Protein AF-A0AAD3TNJ2-F1 (afdb_monomer_lite)

Structure (mmCIF, N/CA/C/O backbone):
data_AF-A0AAD3TNJ2-F1
#
_entry.id   AF-A0AAD3TNJ2-F1
#
loop_
_atom_site.group_PDB
_atom_site.id
_atom_site.type_symbol
_atom_site.label_atom_id
_atom_site.label_alt_id
_atom_site.label_comp_id
_atom_site.label_asym_id
_atom_site.label_entity_id
_atom_site.label_seq_id
_atom_site.pdbx_PDB_ins_code
_atom_site.Cartn_x
_atom_site.Cartn_y
_atom_site.Cartn_z
_atom_site.occupancy
_atom_site.B_iso_or_equiv
_atom_site.auth_seq_id
_atom_site.au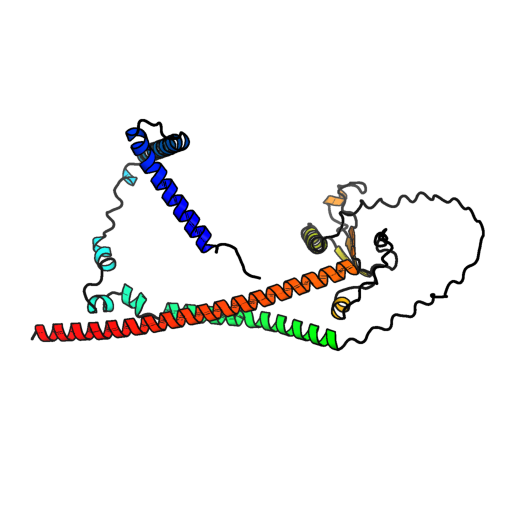th_comp_id
_atom_site.auth_asym_id
_atom_site.auth_atom_id
_atom_site.pdbx_PDB_model_num
ATOM 1 N N . MET A 1 1 ? -18.858 -10.635 -6.087 1.00 38.69 1 MET A N 1
ATOM 2 C CA . MET A 1 1 ? -19.758 -9.604 -6.648 1.00 38.69 1 MET A CA 1
ATOM 3 C C . MET A 1 1 ? -19.003 -8.896 -7.760 1.00 38.69 1 MET A C 1
ATOM 5 O O . MET A 1 1 ? -17.905 -8.424 -7.511 1.00 38.69 1 MET A O 1
ATOM 9 N N . CYS A 1 2 ? -19.508 -8.926 -8.992 1.00 42.12 2 CYS A N 1
ATOM 10 C CA . CYS A 1 2 ? -18.827 -8.347 -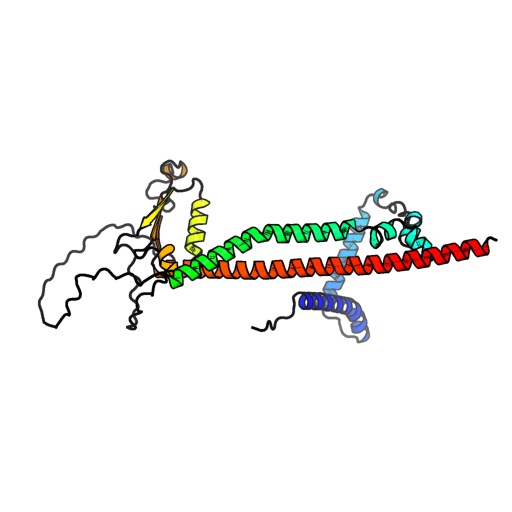10.152 1.00 42.12 2 CYS A CA 1
ATOM 11 C C . CYS A 1 2 ? -18.851 -6.811 -10.077 1.00 42.12 2 CYS A C 1
ATOM 13 O O . CYS A 1 2 ? -19.923 -6.225 -9.942 1.00 42.12 2 CYS A O 1
ATOM 15 N N . ALA A 1 3 ? -17.686 -6.169 -10.173 1.00 45.69 3 ALA A N 1
ATOM 16 C CA . ALA A 1 3 ? -17.557 -4.719 -10.259 1.00 45.69 3 ALA A CA 1
ATOM 17 C C . ALA A 1 3 ? -17.971 -4.243 -11.664 1.00 45.69 3 ALA A C 1
ATOM 19 O O . ALA A 1 3 ? -17.183 -4.281 -12.601 1.00 45.69 3 ALA A O 1
ATOM 20 N N . TRP A 1 4 ? -19.223 -3.810 -11.819 1.00 57.38 4 TRP A N 1
ATOM 21 C CA . TRP A 1 4 ? -19.774 -3.249 -13.065 1.00 57.38 4 TRP A CA 1
ATOM 22 C C . TRP A 1 4 ? -19.456 -1.751 -13.248 1.00 57.38 4 TRP A C 1
ATOM 24 O O . TRP A 1 4 ? -20.233 -1.006 -13.844 1.00 57.38 4 TRP A O 1
ATOM 34 N N . GLY A 1 5 ? -18.331 -1.280 -12.709 1.00 72.38 5 GLY A N 1
ATOM 35 C CA . GLY A 1 5 ? -17.894 0.108 -12.845 1.00 72.38 5 GLY A CA 1
ATOM 36 C C . GLY A 1 5 ? -16.788 0.240 -13.893 1.00 72.38 5 GLY A C 1
ATOM 37 O O . GLY A 1 5 ? -15.895 -0.608 -13.909 1.00 72.38 5 GLY A O 1
ATOM 38 N N . PRO A 1 6 ? -16.798 1.288 -14.741 1.00 71.81 6 PRO A N 1
ATOM 39 C CA . PRO A 1 6 ? -15.641 1.597 -15.570 1.00 71.81 6 PRO A CA 1
ATOM 40 C C . PRO A 1 6 ? -14.424 1.793 -14.668 1.00 71.81 6 PRO A C 1
ATOM 42 O O . PRO A 1 6 ? -14.497 2.458 -13.629 1.00 71.81 6 PRO A O 1
ATOM 45 N N . THR A 1 7 ? -13.306 1.199 -15.064 1.00 84.69 7 THR A N 1
ATOM 46 C CA . THR A 1 7 ? -12.065 1.294 -14.294 1.00 84.69 7 THR A CA 1
ATOM 47 C C . THR A 1 7 ? -11.617 2.753 -14.192 1.00 84.69 7 THR A C 1
ATOM 49 O O . THR A 1 7 ? -11.899 3.576 -15.071 1.00 84.69 7 THR A O 1
ATOM 52 N N . LEU A 1 8 ? -10.889 3.104 -13.125 1.00 77.94 8 LEU A N 1
ATOM 53 C CA . LEU A 1 8 ? -10.355 4.460 -12.951 1.00 77.94 8 LEU A CA 1
ATOM 54 C C . LEU A 1 8 ? -9.598 4.923 -14.210 1.00 77.94 8 LEU A C 1
ATOM 56 O O . LEU A 1 8 ? -9.778 6.055 -14.661 1.00 77.94 8 LEU A O 1
ATOM 60 N N . ASP A 1 9 ? -8.839 4.026 -14.835 1.00 82.94 9 ASP A N 1
ATOM 61 C CA . ASP A 1 9 ? -8.111 4.296 -16.074 1.00 82.94 9 ASP A CA 1
ATOM 62 C C . ASP A 1 9 ? -9.026 4.582 -17.269 1.00 82.94 9 ASP A C 1
ATOM 64 O O . ASP A 1 9 ? -8.751 5.500 -18.047 1.00 82.94 9 ASP A O 1
ATOM 68 N N . GLU A 1 10 ? -10.140 3.863 -17.415 1.00 82.44 10 GLU A N 1
ATOM 69 C CA . GLU A 1 10 ? -11.146 4.147 -18.445 1.00 82.44 10 GLU A CA 1
ATOM 70 C C . GLU A 1 10 ? -11.795 5.514 -18.229 1.00 82.44 10 GLU A C 1
ATOM 72 O O . GLU A 1 10 ? -11.904 6.294 -19.177 1.00 82.44 10 GLU A O 1
ATOM 77 N N . THR A 1 11 ? -12.125 5.873 -16.982 1.00 85.56 11 THR A N 1
ATOM 78 C CA . THR A 1 11 ? -12.676 7.206 -16.683 1.00 85.56 11 THR A CA 1
ATOM 79 C C . THR A 1 11 ? -11.674 8.324 -16.986 1.00 85.56 11 THR A C 1
ATOM 81 O O . THR A 1 11 ? -12.049 9.386 -17.496 1.00 85.56 11 THR A O 1
ATOM 84 N N . GLN A 1 12 ? -10.379 8.097 -16.742 1.00 84.62 12 GLN A N 1
ATOM 85 C CA . GLN A 1 12 ? -9.334 9.058 -17.089 1.00 84.62 12 GLN A CA 1
ATOM 86 C C . GLN A 1 12 ? -9.135 9.176 -18.602 1.00 84.62 12 GLN A C 1
ATOM 88 O O . GLN A 1 12 ? -8.977 10.294 -19.107 1.00 84.62 12 GLN A O 1
ATOM 93 N N . ARG A 1 13 ? -9.149 8.058 -19.337 1.00 85.38 13 ARG A N 1
ATOM 94 C CA . ARG A 1 13 ? -9.064 8.060 -20.805 1.00 85.38 13 ARG A CA 1
ATOM 95 C C . ARG A 1 13 ? -10.247 8.798 -21.420 1.00 85.38 13 ARG A C 1
ATOM 97 O O . ARG A 1 13 ? -10.024 9.666 -22.263 1.00 85.38 13 ARG A O 1
ATOM 104 N N . ASP A 1 14 ? -11.463 8.544 -20.941 1.00 87.69 14 ASP A N 1
ATOM 105 C CA . ASP A 1 14 ? -12.670 9.207 -21.439 1.00 87.69 14 ASP A CA 1
ATOM 106 C C . ASP A 1 14 ? -12.648 10.718 -21.143 1.00 87.69 14 ASP A C 1
ATOM 108 O O . ASP A 1 14 ? -12.898 11.544 -22.024 1.00 87.69 14 ASP A O 1
ATOM 112 N N . ARG A 1 15 ? -12.203 11.125 -19.943 1.00 87.00 15 ARG A N 1
ATOM 113 C CA . ARG A 1 15 ? -11.983 12.549 -19.622 1.00 87.00 15 ARG A CA 1
ATOM 114 C C . ARG A 1 15 ? -10.982 13.217 -20.569 1.00 87.00 15 ARG A C 1
ATOM 116 O O . ARG A 1 15 ? -11.220 14.344 -21.013 1.00 87.00 15 ARG A O 1
ATOM 123 N N . ARG A 1 16 ? -9.869 12.551 -20.904 1.00 86.38 16 ARG A N 1
ATOM 124 C CA . ARG A 1 16 ? -8.871 13.078 -21.856 1.00 86.38 16 ARG A CA 1
ATOM 125 C C . ARG A 1 16 ? -9.439 13.155 -23.276 1.00 86.38 16 ARG A C 1
ATOM 127 O O . ARG A 1 16 ? -9.221 14.163 -23.947 1.00 86.38 16 ARG A O 1
ATOM 134 N N . ALA A 1 17 ? -10.191 12.145 -23.715 1.00 87.19 17 ALA A N 1
ATOM 135 C CA . ALA A 1 17 ? -10.836 12.117 -25.027 1.00 87.19 17 ALA A CA 1
ATOM 136 C C . ALA A 1 17 ? -11.861 13.251 -25.182 1.00 87.19 17 ALA A C 1
ATOM 138 O O . ALA A 1 17 ? -11.754 14.045 -26.118 1.00 87.19 17 ALA A O 1
ATOM 139 N N . ARG A 1 18 ? -12.765 13.424 -24.208 1.00 87.81 18 ARG A N 1
ATOM 140 C CA . ARG A 1 18 ? -13.745 14.525 -24.194 1.00 87.81 18 ARG A CA 1
ATOM 141 C C . ARG A 1 18 ? -13.078 15.894 -24.197 1.00 87.81 18 ARG A C 1
ATOM 143 O O . ARG A 1 18 ? -13.516 16.787 -24.916 1.00 87.81 18 ARG A O 1
ATOM 150 N N . LYS A 1 19 ? -11.985 16.061 -23.443 1.00 87.44 19 LYS A N 1
ATOM 151 C CA . LYS A 1 19 ? -11.213 17.313 -23.435 1.00 87.44 19 LYS A CA 1
ATOM 152 C C . LYS A 1 19 ? -10.603 17.615 -24.808 1.00 87.44 19 LYS A C 1
ATOM 154 O O . LYS A 1 19 ? -10.659 18.759 -25.246 1.00 87.44 19 LYS A O 1
ATOM 159 N N . ARG A 1 20 ? -10.054 16.608 -25.498 1.00 84.50 20 ARG A N 1
ATOM 160 C CA . ARG A 1 20 ? -9.508 16.767 -26.858 1.00 84.50 20 ARG A CA 1
ATOM 161 C C . ARG A 1 20 ? -10.601 17.086 -27.875 1.00 84.50 20 ARG A C 1
ATOM 163 O O . ARG A 1 20 ? -10.442 18.040 -28.624 1.00 84.50 20 ARG A O 1
ATOM 170 N N . MET A 1 21 ? -11.715 16.354 -27.853 1.00 82.69 21 MET A N 1
ATOM 171 C CA . MET A 1 21 ? -12.857 16.622 -28.733 1.00 82.69 21 MET A CA 1
ATOM 172 C C . MET A 1 21 ? -13.404 18.032 -28.533 1.00 82.69 21 MET A C 1
ATOM 174 O O . MET A 1 21 ? -13.607 18.744 -29.508 1.00 82.69 21 MET A O 1
ATOM 178 N N . ARG A 1 22 ? -13.575 18.465 -27.280 1.00 83.25 22 ARG A N 1
ATOM 179 C CA . ARG A 1 22 ? -14.012 19.827 -26.964 1.00 83.25 22 ARG A CA 1
ATOM 180 C C . ARG A 1 22 ? -13.073 20.879 -27.556 1.00 83.25 22 ARG A C 1
ATOM 182 O O . ARG A 1 22 ? -13.552 21.817 -28.174 1.00 83.25 22 ARG A O 1
ATOM 189 N N . LEU A 1 23 ? -11.758 20.699 -27.420 1.00 78.69 23 LEU A N 1
ATOM 190 C CA . LEU A 1 23 ? -10.773 21.624 -27.992 1.00 78.69 23 LEU A CA 1
ATOM 191 C C . LEU A 1 23 ? -10.803 21.651 -29.525 1.00 78.69 23 LEU A C 1
ATOM 193 O O . LEU A 1 23 ? -10.662 22.721 -30.105 1.00 78.69 23 LEU A O 1
ATOM 197 N N . CYS A 1 24 ? -10.987 20.501 -30.179 1.00 79.19 24 CYS A N 1
ATOM 198 C CA . CYS A 1 24 ? -11.132 20.441 -31.634 1.00 79.19 24 CYS A CA 1
ATOM 199 C C . CYS A 1 24 ? -12.418 21.138 -32.097 1.00 79.19 24 CYS A C 1
ATOM 201 O O . CYS A 1 24 ? -12.384 21.911 -33.048 1.00 79.19 24 CYS A O 1
ATOM 203 N N . LEU A 1 25 ? -13.533 20.916 -31.398 1.00 77.25 25 LEU A N 1
ATOM 204 C CA . LEU A 1 25 ? -14.810 21.561 -31.698 1.00 77.25 25 LEU A CA 1
ATOM 205 C C . LEU A 1 25 ? -14.734 23.078 -31.499 1.00 77.25 25 LEU A C 1
ATOM 207 O O . LEU A 1 25 ? -15.150 23.815 -32.380 1.00 77.25 25 LEU A O 1
ATOM 211 N N . GLU A 1 26 ? -14.135 23.554 -30.405 1.00 80.12 26 GLU A N 1
ATOM 212 C CA . GLU A 1 26 ? -13.921 24.989 -30.158 1.00 80.12 26 GLU A CA 1
ATOM 213 C C . GLU A 1 26 ? -13.027 25.658 -31.223 1.00 80.12 26 GLU A C 1
ATOM 215 O O . GLU A 1 26 ? -13.123 26.865 -31.415 1.00 80.12 26 GLU A O 1
ATOM 220 N N . GLN A 1 27 ? -12.166 24.902 -31.918 1.00 79.44 27 GLN A N 1
ATOM 221 C CA . GLN A 1 27 ? -11.298 25.425 -32.983 1.00 79.44 27 GLN A CA 1
ATOM 222 C C . GLN A 1 27 ? -11.954 25.404 -34.365 1.00 79.44 27 GLN A C 1
ATOM 224 O O . GLN A 1 27 ? -11.758 26.340 -35.128 1.00 79.44 27 GLN A O 1
ATOM 229 N N . LEU A 1 28 ? -12.707 24.351 -34.686 1.00 79.88 28 LEU A N 1
ATOM 230 C CA . LEU A 1 28 ? -13.216 24.115 -36.041 1.00 79.88 28 LEU A CA 1
ATOM 231 C C . LEU A 1 28 ? -14.639 24.651 -36.256 1.00 79.88 28 LEU A C 1
ATOM 233 O O . LEU A 1 28 ? -14.995 25.016 -37.376 1.00 79.88 28 LEU A O 1
ATOM 237 N N . LEU A 1 29 ? -15.467 24.707 -35.203 1.00 76.25 29 LEU A N 1
ATOM 238 C CA . LEU A 1 29 ? -16.863 25.149 -35.317 1.00 76.25 29 LEU A CA 1
ATOM 239 C C . LEU A 1 29 ? -17.037 26.604 -35.764 1.00 76.25 29 LEU A C 1
ATOM 241 O O . LEU A 1 29 ? -17.963 26.829 -36.534 1.00 76.25 29 LEU A O 1
ATOM 245 N N . PRO A 1 30 ? -16.231 27.589 -35.323 1.00 77.31 30 PRO A N 1
ATOM 246 C CA . PRO A 1 30 ? -16.432 28.976 -35.743 1.00 77.31 30 PRO A CA 1
ATOM 247 C C . PRO A 1 30 ? -16.270 29.168 -37.256 1.00 77.31 30 PRO A C 1
ATOM 249 O O . PRO A 1 30 ? -17.105 29.819 -37.878 1.00 77.31 30 PRO A O 1
ATOM 252 N N . GLU A 1 31 ? -15.246 28.549 -37.851 1.00 79.81 31 GLU A N 1
ATOM 253 C CA . GLU A 1 31 ? -15.000 28.590 -39.300 1.00 79.81 31 GLU A CA 1
ATOM 254 C C . GLU A 1 31 ? -16.086 27.820 -40.061 1.00 79.81 31 GLU A C 1
ATOM 256 O O . GLU A 1 31 ? -16.700 28.356 -40.980 1.00 79.81 31 GLU A O 1
ATOM 261 N N . SER A 1 32 ? -16.424 26.613 -39.596 1.00 79.44 32 SER A N 1
ATOM 262 C CA . SER A 1 32 ? -17.453 25.778 -40.234 1.00 79.44 32 SER A CA 1
ATOM 263 C C . SER A 1 32 ? -18.857 26.402 -40.160 1.00 79.44 32 SER A C 1
ATOM 265 O O . SER A 1 32 ? -19.655 26.275 -41.083 1.00 79.44 32 SER A O 1
ATOM 267 N N . ALA A 1 33 ? -19.192 27.079 -39.057 1.00 75.56 33 ALA A N 1
ATOM 268 C CA . ALA A 1 33 ? -20.478 27.755 -38.890 1.00 75.56 33 ALA A CA 1
ATOM 269 C C . ALA A 1 33 ? -20.574 29.008 -39.779 1.00 75.56 33 ALA A C 1
ATOM 271 O O . ALA A 1 33 ? -21.620 29.253 -40.383 1.00 75.56 33 ALA A O 1
ATOM 272 N N . ALA A 1 34 ? -19.465 29.745 -39.930 1.00 82.00 34 ALA A N 1
ATOM 273 C CA . ALA A 1 34 ? -19.372 30.883 -40.840 1.00 82.00 34 ALA A CA 1
ATOM 274 C C . ALA A 1 34 ? -19.560 30.472 -42.311 1.00 82.00 34 ALA A C 1
ATOM 276 O O . ALA A 1 34 ? -20.266 31.164 -43.043 1.00 82.00 34 ALA A O 1
ATOM 277 N N . GLU A 1 35 ? -19.009 29.328 -42.730 1.00 83.81 35 GLU A N 1
ATOM 278 C CA . GLU A 1 35 ? -19.198 28.781 -44.085 1.00 83.81 35 GLU A CA 1
ATOM 279 C C . GLU A 1 35 ? -20.659 28.419 -44.390 1.00 83.81 35 GLU A C 1
ATOM 281 O O . GLU A 1 35 ? -21.120 28.576 -45.519 1.00 83.81 35 GLU A O 1
ATOM 286 N N . LEU A 1 36 ? -21.409 27.973 -43.379 1.00 82.12 36 LEU A N 1
ATOM 287 C CA . LEU A 1 36 ? -22.821 27.605 -43.512 1.00 82.12 36 LEU A CA 1
ATOM 288 C C . LEU A 1 36 ? -23.781 28.784 -43.281 1.00 82.12 36 LEU A C 1
ATOM 290 O O . LEU A 1 36 ? -24.996 28.600 -43.340 1.00 82.12 36 LEU A O 1
ATOM 294 N N . GLY A 1 37 ? -23.263 29.986 -43.001 1.00 83.12 37 GLY A N 1
ATOM 295 C CA . GLY A 1 37 ? -24.072 31.174 -42.709 1.00 83.12 37 GLY A CA 1
ATOM 296 C C . GLY A 1 37 ? -24.873 31.082 -41.404 1.00 83.12 37 GLY A C 1
ATOM 297 O O . GLY A 1 37 ? -25.831 31.833 -41.219 1.00 83.12 37 GLY A O 1
ATOM 298 N N . VAL A 1 38 ? -24.505 30.170 -40.499 1.00 83.31 38 VAL A N 1
ATOM 299 C CA . VAL A 1 38 ? -25.162 29.977 -39.199 1.00 83.31 38 VAL A CA 1
ATOM 300 C C . VAL A 1 38 ? -24.273 30.565 -38.108 1.00 83.31 38 VAL A C 1
ATOM 302 O O . VAL A 1 38 ? -23.073 30.315 -38.060 1.00 83.31 38 VAL A O 1
ATOM 305 N N . SER A 1 39 ? -24.844 31.348 -37.192 1.00 80.06 39 SER A N 1
ATOM 306 C CA . SER A 1 39 ? -24.079 31.905 -36.074 1.00 80.06 39 SER A CA 1
ATOM 307 C C . SER A 1 39 ? -23.608 30.796 -35.129 1.00 80.06 39 SER A C 1
ATOM 309 O O . SER A 1 39 ? -24.421 29.994 -34.658 1.00 80.06 39 SER A O 1
ATOM 311 N N . ALA A 1 40 ? -22.311 30.772 -34.816 1.00 79.19 40 ALA A N 1
ATOM 312 C CA . ALA A 1 40 ? -21.751 29.841 -33.843 1.00 79.19 40 ALA A CA 1
ATOM 313 C C . ALA A 1 40 ? -22.426 30.003 -32.462 1.00 79.19 40 ALA A C 1
ATOM 315 O O . ALA A 1 40 ? -22.798 31.113 -32.076 1.00 79.19 40 ALA A O 1
ATOM 316 N N . PRO A 1 41 ? -22.584 28.915 -31.689 1.00 80.94 41 PRO A N 1
ATOM 317 C CA . PRO A 1 41 ? -23.214 28.981 -30.376 1.00 80.94 41 PRO A CA 1
ATOM 318 C C . PRO A 1 41 ? -22.408 29.866 -29.410 1.00 80.94 41 PRO A C 1
ATOM 320 O O . PRO A 1 41 ? -21.185 29.738 -29.310 1.00 80.94 41 PRO A O 1
ATOM 323 N N . GLN A 1 42 ? -23.111 30.714 -28.650 1.00 81.31 42 GLN A N 1
ATOM 324 C CA . GLN A 1 42 ? -22.536 31.783 -27.816 1.00 81.31 42 GLN A CA 1
ATOM 325 C C . GLN A 1 42 ? -21.413 31.311 -26.877 1.00 81.31 42 GLN A C 1
ATOM 327 O O . GLN A 1 42 ? -20.383 31.964 -26.758 1.00 81.31 42 GLN A O 1
ATOM 332 N N . ASN A 1 43 ? -21.554 30.123 -26.279 1.00 78.19 43 ASN A N 1
ATOM 333 C CA . ASN A 1 43 ? -20.549 29.555 -25.374 1.00 78.19 43 ASN A CA 1
ATOM 334 C C . ASN A 1 43 ? -19.161 29.378 -26.024 1.00 78.19 43 ASN A C 1
ATOM 336 O O . ASN A 1 43 ? -18.151 29.401 -25.320 1.00 78.19 43 ASN A O 1
ATOM 340 N N . ILE A 1 44 ? -19.104 29.159 -27.343 1.00 76.81 44 ILE A N 1
ATOM 341 C CA . ILE A 1 44 ? -17.850 28.997 -28.095 1.00 76.81 44 ILE A CA 1
ATOM 342 C C . ILE A 1 44 ? -17.247 30.366 -28.421 1.00 76.81 44 ILE A C 1
ATOM 344 O O . ILE A 1 44 ? -16.039 30.544 -28.271 1.00 76.81 44 ILE A O 1
ATOM 348 N N . VAL A 1 45 ? -18.085 31.341 -28.780 1.00 79.19 45 VAL A N 1
ATOM 349 C CA . VAL A 1 45 ? -17.671 32.734 -29.020 1.00 79.19 45 VAL A CA 1
ATOM 350 C C . VAL A 1 45 ? -17.058 33.329 -27.749 1.00 79.19 45 VAL A C 1
ATOM 352 O O . VAL A 1 45 ? -15.922 33.802 -27.769 1.00 79.19 45 VAL A O 1
ATOM 355 N N . ASP A 1 46 ? -17.733 33.172 -26.607 1.00 84.19 46 ASP A N 1
ATOM 356 C CA . ASP A 1 46 ? -17.241 33.626 -25.302 1.00 84.19 46 ASP A CA 1
ATOM 357 C C . ASP A 1 46 ? -15.915 32.940 -24.913 1.00 84.19 46 ASP A C 1
ATOM 359 O O . ASP A 1 46 ? -15.035 33.538 -24.283 1.00 84.19 46 ASP A O 1
ATOM 363 N N . ALA A 1 47 ? -15.747 31.659 -25.267 1.00 79.19 47 ALA A N 1
ATOM 364 C CA . ALA A 1 47 ? -14.516 30.917 -25.007 1.00 79.19 47 ALA A CA 1
ATOM 365 C C . ALA A 1 47 ? -13.346 31.429 -25.862 1.00 79.19 47 ALA A C 1
ATOM 367 O O . ALA A 1 47 ? -12.215 31.531 -25.369 1.00 79.19 47 ALA A O 1
ATOM 368 N N . GLU A 1 48 ? -13.606 31.788 -27.119 1.00 80.56 48 GLU A N 1
ATOM 369 C CA . GLU A 1 48 ? -12.608 32.375 -28.005 1.00 80.56 48 GLU A CA 1
ATOM 370 C C . GLU A 1 48 ? -12.203 33.779 -27.543 1.00 80.56 48 GLU A C 1
ATOM 372 O O . GLU A 1 48 ? -11.008 34.081 -27.462 1.00 80.56 48 GLU A O 1
ATOM 377 N N . GLU A 1 49 ? -13.164 34.610 -27.141 1.00 83.62 49 GLU A N 1
ATOM 378 C CA . GLU A 1 49 ? -12.897 35.933 -26.576 1.00 83.62 49 GLU A CA 1
ATOM 379 C C . GLU A 1 49 ? -12.046 35.844 -25.309 1.00 83.62 49 GLU A C 1
ATOM 381 O O . GLU A 1 49 ? -11.018 36.516 -25.213 1.00 83.62 49 GLU A O 1
ATOM 386 N N . ARG A 1 50 ? -12.370 34.930 -24.382 1.00 84.62 50 ARG A N 1
ATOM 387 C CA . ARG A 1 50 ? -11.537 34.653 -23.194 1.00 84.62 50 ARG A CA 1
ATOM 388 C C . ARG A 1 50 ? -10.123 34.201 -23.554 1.00 84.62 50 ARG A C 1
ATOM 390 O O . ARG A 1 50 ? -9.167 34.484 -22.831 1.00 84.62 50 ARG A O 1
ATOM 397 N N . ARG A 1 51 ? -9.953 33.471 -24.658 1.00 80.88 51 ARG A N 1
ATOM 398 C CA . ARG A 1 51 ? -8.627 33.069 -25.145 1.00 80.88 51 ARG A CA 1
ATOM 399 C C . ARG A 1 51 ? -7.875 34.259 -25.740 1.00 80.88 51 ARG A C 1
ATOM 401 O O . ARG A 1 51 ? -6.673 34.377 -25.510 1.00 80.88 51 ARG A O 1
ATOM 408 N N . ARG A 1 52 ? -8.559 35.139 -26.475 1.00 82.75 52 ARG A N 1
ATOM 409 C CA . ARG A 1 52 ? -7.989 36.374 -27.034 1.00 82.75 52 ARG A CA 1
ATOM 410 C C . ARG A 1 52 ? -7.583 37.349 -25.928 1.00 82.75 52 ARG A C 1
ATOM 412 O O . ARG A 1 52 ? -6.475 37.870 -25.991 1.00 82.75 52 ARG A O 1
ATOM 419 N N . THR A 1 53 ? -8.395 37.530 -24.887 1.00 85.38 53 THR A N 1
ATOM 420 C CA . THR A 1 53 ? -8.044 38.386 -23.739 1.00 85.38 53 THR A CA 1
ATOM 421 C C . THR A 1 53 ? -6.848 37.840 -22.969 1.00 85.38 53 THR A C 1
ATOM 423 O O . THR A 1 53 ? -5.928 38.595 -22.689 1.00 85.38 53 THR A O 1
ATOM 426 N N . ARG A 1 54 ? -6.772 36.523 -22.726 1.00 82.94 54 ARG A N 1
ATOM 427 C CA . ARG A 1 54 ? -5.580 35.893 -22.123 1.00 82.94 54 ARG A CA 1
ATOM 428 C C . ARG A 1 54 ? -4.318 36.063 -22.970 1.00 82.94 54 ARG A C 1
ATOM 430 O O . ARG A 1 54 ? -3.241 36.237 -22.414 1.00 82.94 54 ARG A O 1
ATOM 437 N N . LYS A 1 55 ? -4.432 36.000 -24.302 1.00 83.38 55 LYS A N 1
ATOM 438 C CA . LYS A 1 55 ? -3.300 36.265 -25.206 1.00 83.38 55 LYS A CA 1
ATOM 439 C C . LYS A 1 55 ? -2.859 37.728 -25.144 1.00 83.38 55 LYS A C 1
ATOM 441 O O . LYS A 1 55 ? -1.660 37.963 -25.103 1.00 83.38 55 LYS A O 1
ATOM 446 N N . LYS A 1 56 ? -3.805 38.673 -25.107 1.00 82.56 56 LYS A N 1
ATOM 447 C CA . LYS A 1 56 ? -3.513 40.106 -24.947 1.00 82.56 56 LYS A CA 1
ATOM 448 C C . LYS A 1 56 ? -2.832 40.392 -23.610 1.00 82.56 56 LYS A C 1
ATOM 450 O O . LYS A 1 56 ? -1.746 40.942 -23.624 1.00 82.56 56 LYS A O 1
ATOM 455 N N . LEU A 1 57 ? -3.383 39.891 -22.502 1.00 83.19 57 LEU A N 1
ATOM 456 C CA . LEU A 1 57 ? -2.769 39.982 -21.170 1.00 83.19 57 LEU A CA 1
ATOM 457 C C . LEU A 1 57 ? -1.350 39.409 -21.151 1.00 83.19 57 LEU A C 1
ATOM 459 O O . LEU A 1 57 ? -0.443 40.037 -20.631 1.00 83.19 57 LEU A O 1
ATOM 463 N N . LYS A 1 58 ? -1.123 38.251 -21.782 1.00 78.75 58 LYS A N 1
ATOM 464 C CA . LYS A 1 58 ? 0.220 37.668 -21.866 1.00 78.75 58 LYS A CA 1
ATOM 465 C C . LYS A 1 58 ? 1.187 38.524 -22.699 1.00 78.75 58 LYS A C 1
ATOM 467 O O . LYS A 1 58 ? 2.355 38.617 -22.349 1.00 78.75 58 LYS A O 1
ATOM 472 N N . GLN A 1 59 ? 0.716 39.140 -23.784 1.00 77.38 59 GLN A N 1
ATOM 473 C CA . GLN A 1 59 ? 1.519 40.066 -24.592 1.00 77.38 59 GLN A CA 1
ATOM 474 C C . GLN A 1 59 ? 1.814 41.374 -23.852 1.00 77.38 59 GLN A C 1
ATOM 476 O O . GLN A 1 59 ? 2.911 41.907 -23.984 1.00 77.38 59 GLN A O 1
ATOM 481 N N . GLU A 1 60 ? 0.860 41.872 -23.067 1.00 79.69 60 GLU A N 1
ATOM 482 C CA . GLU A 1 60 ? 1.022 43.039 -22.198 1.00 79.69 60 GLU A CA 1
ATOM 483 C C . GLU A 1 60 ? 2.018 42.735 -21.069 1.00 79.69 60 GLU A C 1
ATOM 485 O O . GLU A 1 60 ? 2.964 43.493 -20.875 1.00 79.69 60 GLU A O 1
ATOM 490 N N . ASP A 1 61 ? 1.908 41.578 -20.409 1.00 74.06 61 ASP A N 1
ATOM 491 C CA . ASP A 1 61 ? 2.885 41.100 -19.420 1.00 74.06 61 ASP A CA 1
ATOM 492 C C . ASP A 1 61 ? 4.285 40.958 -20.038 1.00 74.06 61 ASP A C 1
ATOM 494 O O . ASP A 1 61 ? 5.279 41.392 -19.454 1.00 74.06 61 ASP A O 1
ATOM 498 N N . GLU A 1 62 ? 4.382 40.421 -21.261 1.00 68.06 62 GLU A N 1
ATOM 499 C CA . GLU A 1 62 ? 5.633 40.383 -22.028 1.00 68.06 62 GLU A CA 1
ATOM 500 C C . GLU A 1 62 ? 6.167 41.794 -22.323 1.00 68.06 62 GLU A C 1
ATOM 502 O O . GLU A 1 62 ? 7.386 41.990 -22.379 1.00 68.06 62 GLU A O 1
ATOM 507 N N . GLN A 1 63 ? 5.284 42.790 -22.452 1.00 70.56 63 GLN A N 1
ATOM 508 C CA . GLN A 1 63 ? 5.607 44.200 -22.667 1.00 70.56 63 GLN A CA 1
ATOM 509 C C . GLN A 1 63 ? 6.230 44.864 -21.428 1.00 70.56 63 GLN A C 1
ATOM 511 O O . GLN A 1 63 ? 7.130 45.691 -21.594 1.00 70.56 63 GLN A O 1
ATOM 516 N N . TYR A 1 64 ? 5.828 44.446 -20.222 1.00 67.50 64 TYR A N 1
ATOM 517 C CA . TYR A 1 64 ? 6.355 44.930 -18.936 1.00 67.50 64 TYR A CA 1
ATOM 518 C C . TYR A 1 64 ? 7.561 44.136 -18.401 1.00 67.50 64 TYR A C 1
ATOM 520 O O . TYR A 1 64 ? 8.143 44.511 -17.381 1.00 67.50 64 TYR A O 1
ATOM 528 N N . LEU A 1 65 ? 7.995 43.075 -19.091 1.00 58.06 65 LEU A N 1
ATOM 529 C CA . LEU A 1 65 ? 9.257 42.398 -18.788 1.00 58.06 65 LEU A CA 1
ATOM 530 C C . LEU A 1 65 ? 10.458 43.255 -19.209 1.00 58.06 65 LEU A C 1
ATOM 532 O O . LEU A 1 65 ? 10.556 43.725 -20.346 1.00 58.06 65 LEU A O 1
ATOM 536 N N . LEU A 1 66 ? 11.404 43.419 -18.284 1.00 67.06 66 LEU A N 1
ATOM 537 C CA . LEU A 1 66 ? 12.631 44.176 -18.499 1.00 67.06 66 LEU A CA 1
ATOM 538 C C . LEU A 1 66 ? 13.431 43.621 -19.708 1.00 67.06 66 LEU A C 1
ATOM 540 O O . LEU A 1 66 ? 13.557 42.402 -19.844 1.00 67.06 66 LEU A O 1
ATOM 544 N N . PRO A 1 67 ? 14.037 44.471 -20.564 1.00 62.09 67 PRO A N 1
ATOM 545 C CA . PRO A 1 67 ? 14.674 44.055 -21.826 1.00 62.09 67 PRO A CA 1
ATOM 546 C C . PRO A 1 67 ? 15.770 42.984 -21.695 1.00 62.09 67 PRO A C 1
ATOM 548 O O . PRO A 1 67 ? 16.028 42.244 -22.638 1.00 62.09 67 PRO A O 1
ATOM 551 N N . HIS A 1 68 ? 16.406 42.874 -20.528 1.00 56.53 68 HIS A N 1
ATOM 552 C CA . HIS A 1 68 ? 17.473 41.909 -20.238 1.00 56.53 68 HIS A CA 1
ATOM 553 C C . HIS A 1 68 ? 16.967 40.509 -19.843 1.00 56.53 68 HIS A C 1
ATOM 555 O O . HIS A 1 68 ? 17.761 39.578 -19.792 1.00 56.53 68 HIS A O 1
ATOM 561 N N . LEU A 1 69 ? 15.661 40.344 -19.611 1.00 55.31 69 LEU A N 1
ATOM 562 C CA . LEU A 1 69 ? 14.987 39.040 -19.521 1.00 55.31 69 LEU A CA 1
ATOM 563 C C . LEU A 1 69 ? 14.388 38.603 -20.873 1.00 55.31 69 LEU A C 1
ATOM 565 O O . LEU A 1 69 ? 13.832 37.513 -20.972 1.00 55.31 69 LEU A O 1
ATOM 569 N N . ARG A 1 70 ? 14.497 39.448 -21.914 1.00 56.22 70 ARG A N 1
ATOM 570 C CA . ARG A 1 70 ? 14.109 39.146 -23.303 1.00 56.22 70 ARG A CA 1
ATOM 571 C C . ARG A 1 70 ? 15.272 38.708 -24.187 1.00 56.22 70 ARG A C 1
ATOM 573 O O . ARG A 1 70 ? 15.039 38.406 -25.358 1.00 56.22 70 ARG A O 1
ATOM 580 N N . SER A 1 71 ? 16.512 38.693 -23.691 1.00 54.59 71 SER A N 1
ATOM 581 C CA . SER A 1 71 ? 17.554 38.006 -24.448 1.00 54.59 71 SER A CA 1
ATOM 582 C C . SER A 1 71 ? 17.110 36.547 -24.563 1.00 54.59 71 SER A C 1
ATOM 584 O O . SER A 1 71 ? 16.647 35.986 -23.563 1.00 54.59 71 SER A O 1
ATOM 586 N N . PRO A 1 72 ? 17.162 35.932 -25.760 1.00 57.88 72 PRO A N 1
ATOM 587 C CA . PRO A 1 72 ? 16.993 34.493 -25.833 1.00 57.88 72 PRO A CA 1
ATOM 588 C C . PRO A 1 72 ? 17.963 33.940 -24.798 1.00 57.88 72 PRO A C 1
ATOM 590 O O . PRO A 1 72 ? 19.146 34.293 -24.828 1.00 57.88 72 PRO A O 1
ATOM 593 N N . SER A 1 73 ? 17.452 33.163 -23.836 1.00 55.69 73 SER A N 1
ATOM 594 C CA . SER A 1 73 ? 18.304 32.325 -22.996 1.00 55.69 73 SER A CA 1
ATOM 595 C C . SER A 1 73 ? 19.402 31.798 -23.915 1.00 55.69 73 SER A C 1
ATOM 597 O O . SER A 1 73 ? 19.019 31.334 -25.002 1.00 55.69 73 SER A O 1
ATOM 599 N N . PRO A 1 74 ? 20.697 31.974 -23.562 1.00 57.62 74 PRO A N 1
ATOM 600 C CA . PRO A 1 74 ? 21.816 31.646 -24.450 1.00 57.62 74 PRO A CA 1
ATOM 601 C C . PRO A 1 74 ? 21.449 30.340 -25.125 1.00 57.62 74 PRO A C 1
ATOM 603 O O . PRO A 1 74 ? 21.003 29.460 -24.375 1.00 57.62 74 PRO A O 1
ATOM 606 N N . PRO A 1 75 ? 21.446 30.276 -26.479 1.00 55.91 75 PRO A N 1
ATOM 607 C CA . PRO A 1 75 ? 20.840 29.162 -27.193 1.00 55.91 75 PRO A CA 1
ATOM 608 C C . PRO A 1 75 ? 21.316 27.930 -26.465 1.00 55.91 75 PRO A C 1
ATOM 610 O O . PRO A 1 75 ? 22.529 27.768 -26.320 1.00 55.91 75 PRO A O 1
ATOM 613 N N . LEU A 1 76 ? 20.382 27.178 -25.863 1.00 52.38 76 LEU A N 1
ATOM 614 C CA . LEU A 1 76 ? 20.713 25.889 -25.276 1.00 52.38 76 LEU A CA 1
ATOM 615 C C . LEU A 1 76 ? 21.568 25.253 -26.355 1.00 52.38 76 LEU A C 1
ATOM 617 O O . LEU A 1 76 ? 21.069 25.099 -27.474 1.00 52.38 76 LEU A O 1
ATOM 621 N N . SER A 1 77 ? 22.862 25.078 -26.071 1.00 53.44 77 SER A N 1
ATOM 622 C CA . SER A 1 77 ? 23.816 24.454 -26.972 1.00 53.44 77 SER A CA 1
ATOM 623 C C . SER A 1 77 ? 23.275 23.047 -27.154 1.00 53.44 77 SER A C 1
ATOM 625 O O . SER A 1 77 ? 23.555 22.114 -26.408 1.00 53.44 77 SER A O 1
ATOM 627 N N . THR A 1 78 ? 22.336 22.932 -28.082 1.00 53.22 78 THR A N 1
ATOM 628 C CA . THR A 1 78 ? 21.777 21.673 -28.515 1.00 53.22 78 THR A CA 1
ATOM 629 C C . THR A 1 78 ? 22.810 20.981 -29.372 1.00 53.22 78 THR A C 1
ATOM 631 O O . THR A 1 78 ? 22.599 19.827 -29.667 1.00 53.22 78 THR A O 1
ATOM 634 N N . GLU A 1 79 ? 23.936 21.615 -29.716 1.00 59.03 79 GLU A N 1
ATOM 635 C CA . GLU A 1 79 ? 25.089 20.953 -30.316 1.00 59.03 79 GLU A CA 1
ATOM 636 C C . GLU A 1 79 ? 25.745 19.976 -29.332 1.00 59.03 79 GLU A C 1
ATOM 638 O O . GLU A 1 79 ? 26.012 18.841 -29.716 1.00 59.03 79 GLU A O 1
ATOM 643 N N . ASP A 1 80 ? 25.889 20.339 -28.050 1.00 58.00 80 ASP A N 1
ATOM 644 C CA . ASP A 1 80 ? 26.444 19.423 -27.036 1.00 58.00 80 ASP A CA 1
ATOM 645 C C . ASP A 1 80 ? 25.445 18.329 -26.620 1.00 58.00 80 ASP A C 1
ATOM 647 O O . ASP A 1 80 ? 25.828 17.203 -26.299 1.00 58.00 80 ASP A O 1
ATOM 651 N N . LEU A 1 81 ? 24.142 18.634 -26.658 1.00 60.81 81 LEU A N 1
ATOM 652 C CA . LEU A 1 81 ? 23.071 17.673 -26.357 1.00 60.81 81 LEU A CA 1
ATOM 653 C C . LEU A 1 81 ? 22.611 16.871 -27.588 1.00 60.81 81 LEU A C 1
ATOM 655 O O . LEU A 1 81 ? 21.998 15.817 -27.432 1.00 60.81 81 LEU A O 1
ATOM 659 N N . ALA A 1 82 ? 22.913 17.321 -28.807 1.00 66.69 82 ALA A N 1
ATOM 660 C CA . ALA A 1 82 ? 22.560 16.654 -30.059 1.00 66.69 82 ALA A CA 1
ATOM 661 C C . ALA A 1 82 ? 23.088 15.222 -30.127 1.00 66.69 82 ALA A C 1
ATOM 663 O O . ALA A 1 82 ? 22.294 14.353 -30.471 1.00 66.69 82 ALA A O 1
ATOM 664 N N . PRO A 1 83 ? 24.353 14.913 -29.777 1.00 63.34 83 PRO A N 1
ATOM 665 C CA . PRO A 1 83 ? 24.818 13.529 -29.776 1.00 63.34 83 PRO A CA 1
ATOM 666 C C . PRO A 1 83 ? 24.148 12.674 -28.690 1.00 63.34 83 PRO A C 1
ATOM 668 O O . PRO A 1 83 ? 24.011 11.471 -28.878 1.00 63.34 83 PRO A O 1
ATOM 671 N N . MET A 1 84 ? 23.672 13.266 -27.586 1.00 63.09 84 MET A N 1
ATOM 672 C CA . MET A 1 84 ? 22.903 12.540 -26.562 1.00 63.09 84 MET A CA 1
ATOM 673 C C . MET A 1 84 ? 21.449 12.270 -26.973 1.00 63.09 84 MET A C 1
ATOM 675 O O . MET A 1 84 ? 20.860 11.286 -26.530 1.00 63.09 84 MET A O 1
ATOM 679 N N . LEU A 1 85 ? 20.865 13.144 -27.795 1.00 69.69 85 LEU A N 1
ATOM 680 C CA . LEU A 1 85 ? 19.486 13.037 -28.284 1.00 69.69 85 LEU A CA 1
ATOM 681 C C . LEU A 1 85 ? 19.387 12.354 -29.655 1.00 69.69 85 LEU A C 1
ATOM 683 O O . LEU A 1 85 ? 18.298 11.944 -30.065 1.00 69.69 85 LEU A O 1
ATOM 687 N N . ALA A 1 86 ? 20.500 12.243 -30.379 1.00 75.62 86 ALA A N 1
ATOM 688 C CA . ALA A 1 86 ? 20.563 11.562 -31.658 1.00 75.62 86 ALA A CA 1
ATOM 689 C C . ALA A 1 86 ? 20.293 10.067 -31.474 1.00 75.62 86 ALA A C 1
ATOM 691 O O . ALA A 1 86 ? 20.780 9.428 -30.541 1.00 75.62 86 ALA A O 1
ATOM 692 N N . LEU A 1 87 ? 19.527 9.492 -32.405 1.00 80.75 87 LEU A N 1
ATOM 693 C CA . LEU A 1 87 ? 19.378 8.046 -32.449 1.00 80.75 87 LEU A CA 1
ATOM 694 C C . LEU A 1 87 ? 20.748 7.410 -32.724 1.00 80.75 87 LEU A C 1
ATOM 696 O O . LEU A 1 87 ? 21.437 7.851 -33.654 1.00 80.75 87 LEU A O 1
ATOM 700 N N . PRO A 1 88 ? 21.128 6.372 -31.961 1.00 85.56 88 PRO A N 1
ATOM 701 C CA . PRO A 1 88 ? 22.406 5.712 -32.148 1.00 85.56 88 PRO A CA 1
ATOM 702 C C . PRO A 1 88 ? 22.499 5.131 -33.557 1.00 85.56 88 PRO A C 1
ATOM 704 O O . PRO A 1 88 ? 21.565 4.484 -34.043 1.00 85.56 88 PRO A O 1
ATOM 707 N N . ARG A 1 89 ? 23.632 5.369 -34.222 1.00 88.69 89 ARG A N 1
ATOM 708 C CA . ARG A 1 89 ? 23.824 4.975 -35.631 1.00 88.69 89 ARG A CA 1
ATOM 709 C C . ARG A 1 89 ? 24.438 3.584 -35.796 1.00 88.69 89 ARG A C 1
ATOM 711 O O . ARG A 1 89 ? 24.317 2.997 -36.868 1.00 88.69 89 ARG A O 1
ATOM 718 N N . SER A 1 90 ? 25.085 3.058 -34.758 1.00 92.88 90 SER A N 1
ATOM 719 C CA . SER A 1 90 ? 25.729 1.738 -34.749 1.00 92.88 90 SER A CA 1
ATOM 720 C C . SER A 1 90 ? 25.588 1.060 -33.385 1.00 92.88 90 SER A C 1
ATOM 722 O O . SER A 1 90 ? 25.241 1.702 -32.392 1.00 92.88 90 SER A O 1
ATOM 724 N N . TYR A 1 91 ? 25.858 -0.245 -33.303 1.00 92.81 91 TYR A N 1
ATOM 725 C CA . TYR A 1 91 ? 25.864 -0.935 -32.009 1.00 92.81 91 TYR A CA 1
ATOM 726 C C . TYR A 1 91 ? 27.067 -0.519 -31.161 1.00 92.81 91 TYR A C 1
ATOM 728 O O . TYR A 1 91 ? 26.961 -0.518 -29.935 1.00 92.81 91 TYR A O 1
ATOM 736 N N . LEU A 1 92 ? 28.183 -0.140 -31.793 1.00 93.38 92 LEU A N 1
ATOM 737 C CA . LEU A 1 92 ? 29.329 0.449 -31.096 1.00 93.38 92 LEU A CA 1
ATOM 738 C C . LEU A 1 92 ? 28.951 1.743 -30.372 1.00 93.38 92 LEU A C 1
ATOM 740 O O . LEU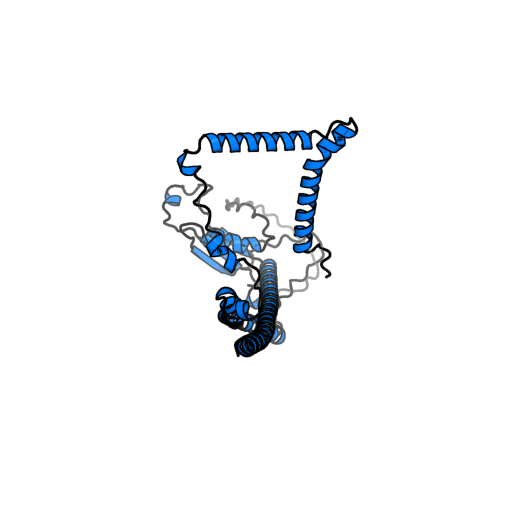 A 1 92 ? 29.274 1.872 -29.198 1.00 93.38 92 LEU A O 1
ATOM 744 N N . ASP A 1 93 ? 28.195 2.629 -31.022 1.00 90.75 93 ASP A N 1
ATOM 745 C CA . ASP A 1 93 ? 27.703 3.890 -30.448 1.00 90.75 93 ASP A CA 1
ATOM 746 C C . ASP A 1 93 ? 26.824 3.657 -29.200 1.00 90.75 93 ASP A C 1
ATOM 748 O O . ASP A 1 93 ? 26.979 4.300 -28.163 1.00 90.75 93 ASP A O 1
ATOM 752 N N . ILE A 1 94 ? 25.968 2.627 -29.234 1.00 91.19 94 ILE A N 1
ATOM 753 C CA . ILE A 1 94 ? 25.154 2.216 -28.074 1.00 91.19 94 ILE A CA 1
ATOM 754 C C . ILE A 1 94 ? 26.033 1.722 -26.914 1.00 91.19 94 ILE A C 1
ATOM 756 O O . ILE A 1 94 ? 25.715 1.953 -25.749 1.00 91.19 94 ILE A O 1
ATOM 760 N N . VAL A 1 95 ? 27.121 1.004 -27.203 1.00 93.38 95 VAL A N 1
ATOM 761 C CA . VAL A 1 95 ? 28.003 0.451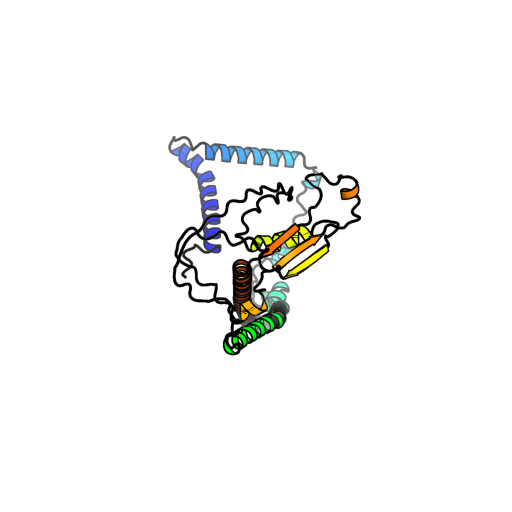 -26.163 1.00 93.38 95 VAL A CA 1
ATOM 762 C C . VAL A 1 95 ? 28.938 1.512 -25.582 1.00 93.38 95 VAL A C 1
ATOM 764 O O . VAL A 1 95 ? 29.254 1.443 -24.393 1.00 93.38 95 VAL A O 1
ATOM 767 N N . THR A 1 96 ? 29.386 2.479 -26.384 1.00 91.25 96 THR A N 1
ATOM 768 C CA . THR A 1 96 ? 30.293 3.551 -25.950 1.00 91.25 96 THR A CA 1
ATOM 769 C C . THR A 1 96 ? 29.555 4.682 -25.242 1.00 91.25 96 THR A C 1
ATOM 771 O O . THR A 1 96 ? 30.111 5.266 -24.309 1.00 91.25 96 THR A O 1
ATOM 774 N N . SER A 1 97 ? 28.303 4.953 -25.619 1.00 89.12 97 SER A N 1
ATOM 775 C CA . SER A 1 97 ? 27.487 6.006 -25.019 1.00 89.12 97 SER A CA 1
ATOM 776 C C . SER A 1 97 ? 27.225 5.761 -23.521 1.00 89.12 97 SER A C 1
ATOM 778 O O . SER A 1 97 ? 26.650 4.730 -23.146 1.00 89.12 97 SER A O 1
ATOM 780 N N . PRO A 1 98 ? 27.583 6.712 -22.631 1.00 87.19 98 PRO A N 1
ATOM 781 C CA . PRO A 1 98 ? 27.360 6.578 -21.192 1.00 87.19 98 PRO A CA 1
ATOM 782 C C . PRO A 1 98 ? 25.889 6.350 -20.824 1.00 87.19 98 PRO A C 1
ATOM 784 O O . PRO A 1 98 ? 25.595 5.527 -19.960 1.00 87.19 98 PRO A O 1
ATOM 787 N N . ALA A 1 99 ? 24.957 7.020 -21.508 1.00 84.88 99 ALA A N 1
ATOM 788 C CA . ALA A 1 99 ? 23.528 6.943 -21.201 1.00 84.88 99 ALA A CA 1
ATOM 789 C C . ALA A 1 99 ? 22.974 5.516 -21.372 1.00 84.88 99 ALA A C 1
ATOM 791 O O . ALA A 1 99 ? 22.283 4.994 -20.495 1.00 84.88 99 ALA A O 1
ATOM 792 N N . PHE A 1 100 ? 23.340 4.846 -22.467 1.00 87.94 100 PHE A N 1
ATOM 793 C CA . PHE A 1 100 ? 22.930 3.466 -22.726 1.00 87.94 100 PHE A CA 1
ATOM 794 C C . PHE A 1 100 ? 23.629 2.467 -21.803 1.00 87.94 100 PHE A C 1
ATOM 796 O O . PHE A 1 100 ? 23.008 1.483 -21.401 1.00 87.94 100 PHE A O 1
ATOM 803 N N . ARG A 1 101 ? 24.882 2.724 -21.405 1.00 87.25 101 ARG A N 1
ATOM 804 C CA . ARG A 1 101 ? 25.581 1.889 -20.416 1.00 87.25 101 ARG A CA 1
ATOM 805 C C . ARG A 1 101 ? 24.885 1.915 -19.061 1.00 87.25 101 ARG A C 1
ATOM 807 O O . ARG A 1 101 ? 24.716 0.850 -18.478 1.00 87.25 101 ARG A O 1
ATOM 814 N N . TYR A 1 102 ? 24.445 3.083 -18.594 1.00 87.31 102 TYR A N 1
ATOM 815 C CA . TYR A 1 102 ? 23.672 3.176 -17.355 1.00 87.31 102 TYR A CA 1
ATOM 816 C C . TYR A 1 102 ? 22.286 2.544 -17.501 1.00 87.31 102 TYR A C 1
ATOM 818 O O . TYR A 1 102 ? 21.869 1.783 -16.640 1.00 87.31 102 TYR A O 1
ATOM 826 N N . SER A 1 103 ? 21.587 2.786 -18.613 1.00 86.94 103 SER A N 1
ATOM 827 C CA . SER A 1 103 ? 20.227 2.265 -18.791 1.00 86.94 103 SER A CA 1
ATOM 828 C C . SER A 1 103 ? 20.171 0.743 -18.978 1.00 86.94 103 SER A C 1
ATOM 830 O O . SER A 1 103 ? 19.308 0.092 -18.394 1.00 86.94 103 SER A O 1
ATOM 832 N N . LEU A 1 104 ? 21.067 0.168 -19.791 1.00 88.44 104 LEU A N 1
ATOM 833 C CA . LEU A 1 104 ? 21.041 -1.247 -20.196 1.00 88.44 104 LEU A CA 1
ATOM 834 C C . LEU A 1 104 ? 22.069 -2.121 -19.473 1.00 88.44 104 LEU A C 1
ATOM 836 O O . LEU A 1 104 ? 21.883 -3.338 -19.382 1.00 88.44 104 LEU A O 1
ATOM 840 N N . GLY A 1 105 ? 23.180 -1.524 -19.049 1.00 82.69 105 GLY A N 1
ATOM 841 C CA . GLY A 1 105 ? 24.316 -2.230 -18.470 1.00 82.69 105 GLY A CA 1
ATOM 842 C C . GLY A 1 105 ? 24.336 -2.231 -16.947 1.00 82.69 105 GLY A C 1
ATOM 843 O O . GLY A 1 105 ? 24.888 -3.173 -16.376 1.00 82.69 105 GLY A O 1
ATOM 844 N N . ASP A 1 106 ? 23.751 -1.219 -16.306 1.00 90.44 106 ASP A N 1
ATOM 845 C CA . ASP A 1 106 ? 23.677 -1.151 -14.853 1.00 90.44 106 ASP A CA 1
ATOM 846 C C . ASP A 1 106 ? 22.442 -1.893 -14.323 1.00 90.44 106 ASP A C 1
ATOM 848 O O . ASP A 1 106 ? 21.361 -1.810 -14.889 1.00 90.44 106 ASP A O 1
ATOM 852 N N . ASP A 1 107 ? 22.621 -2.640 -13.235 1.00 91.62 107 ASP A N 1
ATOM 853 C CA . ASP A 1 107 ? 21.572 -3.388 -12.532 1.00 91.62 107 ASP A CA 1
ATOM 854 C C . ASP A 1 107 ? 21.209 -2.755 -11.180 1.00 91.62 107 ASP A C 1
ATOM 856 O O . ASP A 1 107 ? 20.412 -3.324 -10.430 1.00 91.62 107 ASP A O 1
ATOM 860 N N . THR A 1 108 ? 21.838 -1.635 -10.815 1.00 91.12 108 THR A N 1
ATOM 861 C CA . THR A 1 108 ? 21.659 -0.987 -9.507 1.00 91.12 108 THR A CA 1
ATOM 862 C C . THR A 1 108 ? 20.198 -0.667 -9.215 1.00 91.12 108 THR A C 1
ATOM 864 O O . THR A 1 108 ? 19.725 -0.982 -8.124 1.00 91.12 108 THR A O 1
ATOM 867 N N . MET A 1 109 ? 19.468 -0.122 -10.190 1.00 88.31 109 MET A N 1
ATOM 868 C CA . MET A 1 109 ? 18.060 0.244 -10.035 1.00 88.31 109 MET A CA 1
ATOM 869 C C . MET A 1 109 ? 17.174 -0.976 -9.755 1.00 88.31 109 MET A C 1
ATOM 871 O O . MET A 1 109 ? 16.409 -0.972 -8.798 1.00 88.31 109 MET A O 1
ATOM 875 N N . GLU A 1 110 ? 17.278 -2.041 -10.548 1.00 90.81 110 GLU A N 1
ATOM 876 C CA . GLU A 1 110 ? 16.440 -3.237 -10.409 1.00 90.81 110 GLU A CA 1
ATOM 877 C C . GLU A 1 110 ? 16.770 -3.993 -9.133 1.00 90.81 110 GLU A C 1
ATOM 879 O O . GLU A 1 110 ? 15.861 -4.468 -8.461 1.00 90.81 110 GLU A O 1
ATOM 884 N N . ARG A 1 111 ? 18.056 -4.084 -8.774 1.00 90.56 111 ARG A N 1
ATOM 885 C CA . ARG A 1 111 ? 18.461 -4.673 -7.492 1.00 90.56 111 ARG A CA 1
ATOM 886 C C . ARG A 1 11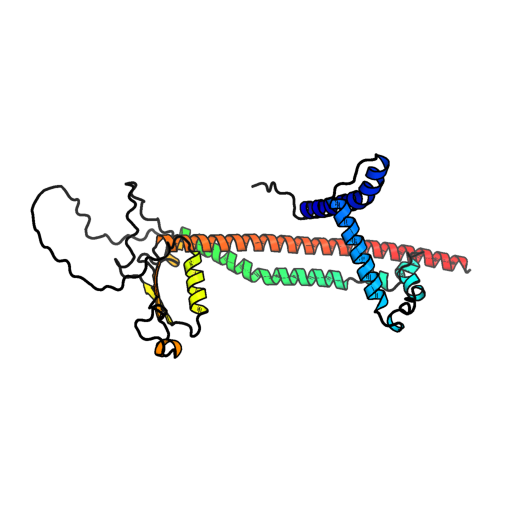1 ? 17.942 -3.847 -6.325 1.00 90.56 111 ARG A C 1
ATOM 888 O O . ARG A 1 111 ? 17.440 -4.430 -5.372 1.00 90.56 111 ARG A O 1
ATOM 895 N N . GLY A 1 112 ? 18.024 -2.519 -6.419 1.00 92.00 112 GLY A N 1
ATOM 896 C CA . GLY A 1 112 ? 17.462 -1.605 -5.429 1.00 92.00 112 GLY A CA 1
ATOM 897 C C . GLY A 1 112 ? 15.962 -1.824 -5.260 1.00 92.00 112 GLY A C 1
ATOM 898 O O . GLY A 1 112 ? 15.507 -2.076 -4.153 1.00 92.00 112 GLY A O 1
ATOM 899 N N . LEU A 1 113 ? 15.208 -1.850 -6.362 1.00 92.06 113 LEU A N 1
ATOM 900 C CA . LEU A 1 113 ? 13.763 -2.098 -6.346 1.00 92.06 113 LEU A CA 1
ATOM 901 C C . LEU A 1 113 ? 13.405 -3.486 -5.800 1.00 92.06 113 LEU A C 1
ATOM 903 O O . LEU A 1 113 ? 12.466 -3.611 -5.017 1.00 92.06 113 LEU A O 1
ATOM 907 N N . GLN A 1 114 ? 14.151 -4.527 -6.175 1.00 91.62 114 GLN A N 1
ATOM 908 C CA . GLN A 1 114 ? 13.956 -5.875 -5.634 1.00 91.62 114 GLN A CA 1
ATOM 909 C C . GLN A 1 114 ? 14.234 -5.936 -4.132 1.00 91.62 114 GLN A C 1
ATOM 911 O O . GLN A 1 114 ? 13.510 -6.630 -3.419 1.00 91.62 114 GLN A O 1
ATOM 916 N N . HIS A 1 115 ? 15.257 -5.222 -3.660 1.00 94.44 115 HIS A N 1
ATOM 917 C CA . HIS A 1 115 ? 15.583 -5.143 -2.242 1.00 94.44 115 HIS A CA 1
ATOM 918 C C . HIS A 1 115 ? 14.502 -4.387 -1.472 1.00 94.44 115 HIS A C 1
ATOM 920 O O . HIS A 1 115 ? 13.979 -4.925 -0.508 1.00 94.44 115 HIS A O 1
ATOM 926 N N . THR A 1 116 ? 14.072 -3.218 -1.956 1.00 95.00 116 THR A N 1
ATOM 927 C CA . THR A 1 116 ? 12.978 -2.457 -1.339 1.00 95.00 116 THR A CA 1
ATOM 928 C C . THR A 1 116 ? 11.686 -3.271 -1.280 1.00 95.00 116 THR A C 1
ATOM 930 O O . THR A 1 116 ? 11.017 -3.276 -0.253 1.00 95.00 116 THR A O 1
ATOM 933 N N . ALA A 1 117 ? 11.340 -4.006 -2.341 1.00 92.94 117 ALA A N 1
ATOM 934 C CA . ALA A 1 117 ? 10.177 -4.893 -2.319 1.00 92.94 117 ALA A CA 1
ATOM 935 C C . ALA A 1 117 ? 10.330 -6.023 -1.284 1.00 92.94 117 ALA A C 1
ATOM 937 O O . ALA A 1 117 ? 9.365 -6.361 -0.603 1.00 92.94 117 ALA A O 1
ATOM 938 N N . ALA A 1 118 ? 11.530 -6.594 -1.138 1.00 92.44 118 ALA A N 1
ATOM 939 C CA . ALA A 1 118 ? 11.808 -7.611 -0.126 1.00 92.44 118 ALA A CA 1
ATOM 940 C C . ALA A 1 118 ? 11.706 -7.052 1.303 1.00 92.44 118 ALA A C 1
ATOM 942 O O . ALA A 1 118 ? 11.110 -7.703 2.159 1.00 92.44 118 ALA A O 1
ATOM 943 N N . ASP A 1 119 ? 12.215 -5.843 1.534 1.00 96.19 119 ASP A N 1
ATOM 944 C CA . ASP A 1 119 ? 12.177 -5.177 2.836 1.00 96.19 119 ASP A CA 1
ATOM 945 C C . ASP A 1 119 ? 10.738 -4.820 3.231 1.00 96.19 119 ASP A C 1
ATOM 947 O O . ASP A 1 119 ? 10.337 -5.024 4.375 1.00 96.19 119 ASP A O 1
ATOM 951 N N . LEU A 1 120 ? 9.925 -4.351 2.275 1.00 94.25 120 LEU A N 1
ATOM 952 C CA . LEU A 1 120 ? 8.499 -4.092 2.497 1.00 94.25 120 LEU A CA 1
ATOM 953 C C . LEU A 1 120 ? 7.731 -5.381 2.820 1.00 94.25 120 LEU A C 1
ATOM 955 O O . LEU A 1 120 ? 6.952 -5.403 3.772 1.00 94.25 120 LEU A O 1
ATOM 959 N N . LEU A 1 121 ? 7.995 -6.465 2.082 1.00 92.88 121 LEU A N 1
ATOM 960 C CA . LEU A 1 121 ? 7.423 -7.784 2.373 1.00 92.88 121 LEU A CA 1
ATOM 961 C C . LEU A 1 121 ? 7.853 -8.302 3.750 1.00 92.88 121 LEU A C 1
ATOM 963 O O . LEU A 1 121 ? 7.081 -8.977 4.426 1.00 92.88 121 LEU A O 1
ATOM 967 N N . GLU A 1 122 ? 9.085 -8.027 4.178 1.00 94.69 122 GLU A N 1
ATOM 968 C CA . GLU A 1 122 ? 9.572 -8.411 5.500 1.00 94.69 122 GLU A CA 1
ATOM 969 C C . GLU A 1 122 ? 8.940 -7.585 6.622 1.00 94.69 122 GLU A C 1
ATOM 971 O O . GLU A 1 122 ? 8.526 -8.166 7.629 1.00 94.69 122 GLU A O 1
ATOM 976 N N . GLY A 1 123 ? 8.783 -6.274 6.422 1.00 92.88 123 GLY A N 1
ATOM 977 C CA . GLY A 1 123 ? 8.109 -5.382 7.365 1.00 92.88 123 GLY A CA 1
ATOM 978 C C . GLY A 1 123 ? 6.660 -5.789 7.643 1.00 92.88 123 GLY A C 1
ATOM 979 O O . GLY A 1 123 ? 6.185 -5.672 8.772 1.00 92.88 123 GLY A O 1
ATOM 980 N N . GLU A 1 124 ? 5.971 -6.354 6.652 1.00 92.44 124 GLU A N 1
ATOM 981 C CA . GLU A 1 124 ? 4.582 -6.796 6.793 1.00 92.44 124 GLU A CA 1
ATOM 982 C C . GLU A 1 124 ? 4.425 -8.136 7.539 1.00 92.44 124 GLU A C 1
ATOM 984 O O . GLU A 1 124 ? 3.387 -8.392 8.160 1.00 92.44 124 GLU A O 1
ATOM 989 N N . LYS A 1 125 ? 5.463 -8.988 7.572 1.00 92.25 125 LYS A N 1
ATOM 990 C CA . LYS A 1 125 ? 5.390 -10.312 8.225 1.00 92.25 125 LYS A CA 1
ATOM 991 C C . LYS A 1 125 ? 4.956 -10.221 9.683 1.00 92.25 125 LYS A C 1
ATOM 993 O O . LYS A 1 125 ? 4.203 -11.080 10.138 1.00 92.25 125 LYS A O 1
ATOM 998 N N . GLY A 1 126 ? 5.420 -9.205 10.412 1.00 92.50 126 GLY A N 1
ATOM 999 C CA . GLY A 1 126 ? 5.057 -9.006 11.816 1.00 92.50 126 GLY A CA 1
ATOM 1000 C C . GLY A 1 126 ? 3.554 -8.787 11.996 1.00 92.50 126 GLY A C 1
ATOM 1001 O O . GLY A 1 126 ? 2.930 -9.438 12.837 1.00 92.50 126 GLY A O 1
ATOM 1002 N N . LEU A 1 127 ? 2.962 -7.937 11.153 1.00 91.25 127 LEU A N 1
ATOM 1003 C CA . LEU A 1 127 ? 1.530 -7.652 11.173 1.00 91.25 127 LEU A CA 1
ATOM 1004 C C . LEU A 1 127 ? 0.712 -8.888 10.780 1.00 91.25 127 LEU A C 1
ATOM 1006 O O . LEU A 1 127 ? -0.193 -9.282 11.515 1.00 91.25 127 LEU A O 1
ATOM 1010 N N . MET A 1 128 ? 1.079 -9.570 9.691 1.00 92.69 128 MET A N 1
ATOM 1011 C CA . MET A 1 128 ? 0.392 -10.797 9.267 1.00 92.69 128 MET A CA 1
ATOM 1012 C C . MET A 1 128 ? 0.456 -11.906 10.323 1.00 92.69 128 MET A C 1
ATOM 1014 O O . MET A 1 128 ? -0.529 -12.609 10.546 1.00 92.69 128 MET A O 1
ATOM 1018 N N . GLN A 1 129 ? 1.597 -12.069 10.998 1.00 93.75 129 GLN A N 1
ATOM 1019 C CA . GLN A 1 129 ? 1.735 -13.038 12.086 1.00 93.75 129 GLN A CA 1
ATOM 1020 C C . GLN A 1 129 ? 0.853 -12.678 13.281 1.00 93.75 129 GLN A C 1
ATOM 1022 O O . GLN A 1 129 ? 0.227 -13.569 13.857 1.00 93.75 129 GLN A O 1
ATOM 1027 N N . ALA A 1 130 ? 0.782 -11.398 13.651 1.00 93.38 130 ALA A N 1
ATOM 1028 C CA . ALA A 1 130 ? -0.077 -10.938 14.735 1.00 93.38 130 ALA A CA 1
ATOM 1029 C C . ALA A 1 130 ? -1.561 -11.190 14.418 1.00 93.38 130 ALA A C 1
ATOM 1031 O O . ALA A 1 130 ? -2.263 -11.802 15.226 1.00 93.38 130 ALA A O 1
ATOM 1032 N N . LEU A 1 131 ? -2.014 -10.817 13.217 1.00 91.62 131 LEU A N 1
ATOM 1033 C CA . LEU A 1 131 ? -3.389 -11.039 12.758 1.00 91.62 131 LEU A CA 1
ATOM 1034 C C . LEU A 1 131 ? -3.725 -12.533 12.632 1.00 91.62 131 LEU A C 1
ATOM 1036 O O . LEU A 1 131 ? -4.798 -12.974 13.048 1.00 91.62 131 LEU A O 1
ATOM 1040 N N . GLY A 1 132 ? -2.788 -13.344 12.135 1.00 90.44 132 GLY A N 1
ATOM 1041 C CA . GLY A 1 132 ? -2.939 -14.798 12.065 1.00 90.44 132 GLY A CA 1
ATOM 1042 C C . GLY A 1 132 ? -3.053 -15.450 13.447 1.00 90.44 132 GLY A C 1
ATOM 1043 O O . GLY A 1 132 ? -3.916 -16.302 13.659 1.00 90.44 132 GLY A O 1
ATOM 1044 N N . ARG A 1 133 ? -2.237 -15.017 14.417 1.00 92.19 133 ARG A N 1
ATOM 1045 C CA . ARG A 1 133 ? -2.339 -15.477 15.813 1.00 92.19 133 ARG A CA 1
ATOM 1046 C C . ARG A 1 133 ? -3.659 -15.062 16.449 1.00 92.19 133 ARG A C 1
ATOM 1048 O O . ARG A 1 133 ? -4.274 -15.883 17.121 1.00 92.19 133 ARG A O 1
ATOM 1055 N N . MET A 1 134 ? -4.111 -13.831 16.215 1.00 90.12 134 MET A N 1
ATOM 1056 C CA . MET A 1 134 ? -5.411 -13.361 16.698 1.00 90.12 134 MET A CA 1
ATOM 1057 C C . MET A 1 134 ? -6.540 -14.255 16.175 1.00 90.12 134 MET A C 1
ATOM 1059 O O . MET A 1 134 ? -7.378 -14.708 16.953 1.00 90.12 134 MET A O 1
ATOM 1063 N N . ARG A 1 135 ? -6.515 -14.591 14.880 1.00 90.12 135 ARG A N 1
ATOM 1064 C CA . ARG A 1 135 ? -7.476 -15.517 14.271 1.00 90.12 135 ARG A CA 1
ATOM 1065 C C . ARG A 1 135 ? -7.489 -16.886 14.929 1.00 90.12 135 ARG A C 1
ATOM 1067 O O . ARG A 1 135 ? -8.566 -17.412 15.193 1.00 90.12 135 ARG A O 1
ATOM 1074 N N . GLU A 1 136 ? -6.321 -17.449 15.219 1.00 89.12 136 GLU A N 1
ATOM 1075 C CA . GLU A 1 136 ? -6.255 -18.755 15.876 1.00 89.12 136 GLU A CA 1
ATOM 1076 C C . GLU A 1 136 ? -6.775 -18.695 17.317 1.00 89.12 136 GLU A C 1
ATOM 1078 O O . GLU A 1 136 ? -7.521 -19.578 17.734 1.00 89.12 136 GLU A O 1
ATOM 1083 N N . VAL A 1 137 ? -6.467 -17.628 18.061 1.00 87.94 137 VAL A N 1
ATOM 1084 C CA . VAL A 1 137 ? -6.997 -17.424 19.420 1.00 87.94 137 VAL A CA 1
ATOM 1085 C C . VAL A 1 137 ? -8.525 -17.339 19.411 1.00 87.94 137 VAL A C 1
ATOM 1087 O O . VAL A 1 137 ? -9.173 -17.977 20.244 1.00 87.94 137 VAL A O 1
ATOM 1090 N N . LEU A 1 138 ? -9.107 -16.600 18.461 1.00 86.12 138 LEU A N 1
ATOM 1091 C CA . LEU A 1 138 ? -10.561 -16.502 18.309 1.00 86.12 138 LEU A CA 1
ATOM 1092 C C . LEU A 1 138 ? -11.179 -17.868 17.970 1.00 86.12 138 LEU A C 1
ATOM 1094 O O . LEU A 1 138 ? -12.138 -18.286 18.618 1.00 86.12 138 LEU A O 1
ATOM 1098 N N . ARG A 1 139 ? -10.566 -18.619 17.046 1.00 85.44 139 ARG A N 1
ATOM 1099 C CA . ARG A 1 139 ? -11.024 -19.955 16.635 1.00 85.44 139 ARG A CA 1
ATOM 1100 C C . ARG A 1 139 ? -10.982 -20.982 17.770 1.00 85.44 139 ARG A C 1
ATOM 1102 O O . ARG A 1 139 ? -11.917 -21.764 17.934 1.00 85.44 139 ARG A O 1
ATOM 1109 N N . LEU A 1 140 ? -9.904 -20.998 18.557 1.00 82.44 140 LEU A N 1
ATOM 1110 C CA . LEU A 1 140 ? -9.781 -21.880 19.724 1.00 82.44 140 LEU A CA 1
ATOM 1111 C C . LEU A 1 140 ? -10.840 -21.538 20.778 1.00 82.44 140 LEU A C 1
ATOM 1113 O O . LEU A 1 140 ? -11.474 -22.426 21.344 1.00 82.44 140 LEU A O 1
ATOM 1117 N N . ARG A 1 141 ? -11.113 -20.248 20.994 1.00 77.81 141 ARG A N 1
ATOM 1118 C CA . ARG A 1 141 ? -12.123 -19.806 21.963 1.00 77.81 141 ARG A CA 1
ATOM 1119 C C . ARG A 1 141 ? -13.552 -20.138 21.571 1.00 77.81 141 ARG A C 1
ATOM 1121 O O . ARG A 1 141 ? -14.343 -20.464 22.454 1.00 77.81 141 ARG A O 1
ATOM 1128 N N . GLU A 1 142 ? -13.886 -20.089 20.289 1.00 76.38 142 GLU A N 1
ATOM 1129 C CA . GLU A 1 142 ? -15.188 -20.562 19.812 1.00 76.38 142 GLU A CA 1
ATOM 1130 C C . GLU A 1 142 ? -15.410 -22.048 20.124 1.00 76.38 142 GLU A C 1
ATOM 1132 O O . GLU A 1 142 ? -16.539 -22.459 20.388 1.00 76.38 142 GLU A O 1
ATOM 1137 N N . ARG A 1 143 ? -14.331 -22.842 20.150 1.00 73.19 143 ARG A N 1
ATOM 1138 C CA . ARG A 1 143 ? -14.368 -24.280 20.430 1.00 73.19 143 ARG A CA 1
ATOM 1139 C C . ARG A 1 143 ? -14.404 -24.618 21.926 1.00 73.19 143 ARG A C 1
ATOM 1141 O O . ARG A 1 143 ? -15.087 -25.568 22.303 1.00 73.19 143 ARG A O 1
ATOM 1148 N N . ASP A 1 144 ? -13.693 -23.861 22.762 1.00 63.91 144 ASP A N 1
ATOM 1149 C CA . ASP A 1 144 ? -13.360 -24.273 24.137 1.00 63.91 144 ASP A CA 1
ATOM 1150 C C . ASP A 1 144 ? -14.275 -23.717 25.243 1.00 63.91 144 ASP A C 1
ATOM 1152 O O . ASP A 1 144 ? -14.042 -23.990 26.421 1.00 63.91 144 ASP A O 1
ATOM 1156 N N . VAL A 1 145 ? -15.306 -22.924 24.931 1.00 56.72 145 VAL A N 1
ATOM 1157 C CA . VAL A 1 145 ? -16.144 -22.304 25.975 1.00 56.72 145 VAL A CA 1
ATOM 1158 C C . VAL A 1 145 ? -17.448 -23.082 26.199 1.00 56.72 145 VAL A C 1
ATOM 1160 O O . VAL A 1 145 ? -18.399 -22.913 25.430 1.00 56.72 145 VAL A O 1
ATOM 1163 N N . PRO A 1 146 ? -17.552 -23.888 27.280 1.00 59.72 146 PRO A N 1
ATOM 1164 C CA . PRO A 1 146 ? -18.832 -24.439 27.706 1.00 59.72 146 PRO A CA 1
ATOM 1165 C C . PRO A 1 146 ? -19.819 -23.305 28.046 1.00 59.72 146 PRO A C 1
ATOM 1167 O O . PRO A 1 146 ? -19.413 -22.221 28.491 1.00 59.72 146 PRO A O 1
ATOM 1170 N N . PRO A 1 147 ? -21.130 -23.503 27.818 1.00 57.09 147 PRO A N 1
ATOM 1171 C CA . PRO A 1 147 ? -22.133 -22.509 28.171 1.00 57.09 147 PRO A CA 1
ATOM 1172 C C . PRO A 1 147 ? -22.054 -22.228 29.674 1.00 57.09 147 PRO A C 1
ATOM 1174 O O . PRO A 1 147 ? -22.084 -23.149 30.486 1.00 57.09 147 PRO A O 1
ATOM 1177 N N . PHE A 1 148 ? -21.922 -20.951 30.041 1.00 53.72 148 PHE A N 1
ATOM 1178 C CA . PHE A 1 148 ? -21.907 -20.545 31.441 1.00 53.72 148 PHE A CA 1
ATOM 1179 C C . PHE A 1 148 ? -23.259 -20.940 32.055 1.00 53.72 148 PHE A C 1
ATOM 1181 O O . PHE A 1 148 ? -24.291 -20.560 31.484 1.00 53.72 148 PHE A O 1
ATOM 1188 N N . PRO A 1 149 ? -23.299 -21.702 33.162 1.00 50.09 149 PRO A N 1
ATOM 1189 C CA . PRO A 1 149 ? -24.546 -21.928 33.870 1.00 50.09 149 PRO A CA 1
ATOM 1190 C C . PRO A 1 149 ? -25.031 -20.561 34.349 1.00 50.09 149 PRO A C 1
ATOM 1192 O O . PRO A 1 149 ? -24.362 -19.895 35.138 1.00 50.09 149 PRO A O 1
ATOM 1195 N N . ARG A 1 150 ? -26.162 -20.095 33.809 1.00 50.56 150 ARG A N 1
ATOM 1196 C CA . ARG A 1 150 ? -26.806 -18.884 34.322 1.00 50.56 150 ARG A CA 1
ATOM 1197 C C . ARG A 1 150 ? -27.033 -19.116 35.820 1.00 50.56 150 ARG A C 1
ATOM 1199 O O . ARG A 1 150 ? -27.563 -20.181 36.151 1.00 50.56 150 ARG A O 1
ATOM 1206 N N . PRO A 1 151 ? -26.631 -18.197 36.717 1.00 46.47 151 PRO A N 1
ATOM 1207 C CA . PRO A 1 151 ? -27.057 -18.296 38.103 1.00 46.47 151 PRO A CA 1
ATOM 1208 C C . PRO A 1 151 ? -28.579 -18.397 38.076 1.00 46.47 151 PRO A C 1
ATOM 1210 O O . PRO A 1 151 ? -29.236 -17.582 37.425 1.00 46.47 151 PRO A O 1
ATOM 1213 N N . ALA A 1 152 ? -29.116 -19.462 38.674 1.00 45.50 152 ALA A N 1
ATOM 1214 C CA . ALA A 1 152 ? -30.550 -19.645 38.786 1.00 45.50 152 ALA A CA 1
ATOM 1215 C C . ALA A 1 152 ? -31.099 -18.371 39.427 1.00 45.50 152 ALA A C 1
ATOM 1217 O O . ALA A 1 152 ? -30.764 -18.045 40.567 1.00 45.50 152 ALA A O 1
ATOM 1218 N N . VAL A 1 153 ? -31.859 -17.600 38.654 1.00 45.06 153 VAL A N 1
ATOM 1219 C CA . VAL A 1 153 ? -32.571 -16.450 39.186 1.00 45.06 153 VAL A CA 1
ATOM 1220 C C . VAL A 1 153 ? -33.592 -17.053 40.142 1.00 45.06 153 VAL A C 1
ATOM 1222 O O . VAL A 1 153 ? -34.573 -17.657 39.713 1.00 45.06 153 VAL A O 1
ATOM 1225 N N . ASN A 1 154 ? -33.299 -16.985 41.441 1.00 44.66 154 ASN A N 1
ATOM 1226 C CA . ASN A 1 154 ? -34.224 -17.343 42.509 1.00 44.66 154 ASN A CA 1
ATOM 1227 C C . ASN A 1 154 ? -35.461 -16.448 42.360 1.00 44.66 154 ASN A C 1
ATOM 1229 O O . ASN A 1 154 ? -35.459 -15.321 42.847 1.00 44.66 154 ASN A O 1
ATOM 1233 N N . GLY A 1 155 ? -36.483 -16.903 41.632 1.00 46.53 155 GLY A N 1
ATOM 1234 C CA . GLY A 1 155 ? -37.678 -16.089 41.422 1.00 46.53 155 GLY A CA 1
ATOM 1235 C C . GLY A 1 155 ? -38.657 -16.506 40.328 1.00 46.53 155 GLY A C 1
ATOM 1236 O O . GLY A 1 155 ? -39.752 -15.956 40.325 1.00 46.53 155 GLY A O 1
ATOM 1237 N N . GLU A 1 156 ? -38.365 -17.470 39.446 1.00 36.28 156 GLU A N 1
ATOM 1238 C CA . GLU A 1 156 ? -39.406 -18.032 38.559 1.00 36.28 156 GLU A CA 1
ATOM 1239 C C . GLU A 1 156 ? -40.306 -19.013 39.334 1.00 36.28 156 GLU A C 1
ATOM 1241 O O . GLU A 1 156 ? -40.331 -20.222 39.115 1.00 36.28 156 GLU A O 1
ATOM 1246 N N . VAL A 1 157 ? -41.063 -18.466 40.287 1.00 40.19 157 VAL A N 1
ATOM 1247 C CA . VAL A 1 157 ? -42.312 -19.068 40.745 1.00 40.19 157 VAL A CA 1
ATOM 1248 C C . VAL A 1 157 ? -43.313 -18.853 39.619 1.00 40.19 157 VAL A C 1
ATOM 1250 O O . VAL A 1 157 ? -43.660 -17.722 39.286 1.00 40.19 157 VAL A O 1
ATOM 1253 N N . SER A 1 158 ? -43.752 -19.952 39.012 1.00 38.81 158 SER A N 1
ATOM 1254 C CA . SER A 1 158 ? -44.875 -19.968 38.080 1.00 38.81 158 SER A CA 1
ATOM 1255 C C . SER A 1 158 ? -46.093 -19.318 38.741 1.00 38.81 158 SER A C 1
ATOM 1257 O O . SER A 1 158 ? -46.653 -19.859 39.694 1.00 38.81 158 SER A O 1
ATOM 1259 N N . SER A 1 159 ? -46.484 -18.141 38.260 1.00 37.12 159 SER A N 1
ATOM 1260 C CA . SER A 1 159 ? -47.680 -17.438 38.705 1.00 37.12 159 SER A CA 1
ATOM 1261 C C . SER A 1 159 ? -48.921 -18.106 38.113 1.00 37.12 159 SER A C 1
ATOM 1263 O O . SER A 1 159 ? -49.279 -17.912 36.953 1.00 37.12 159 SER A O 1
ATOM 1265 N N . ILE A 1 160 ? -49.586 -18.907 38.946 1.00 35.66 160 ILE A N 1
ATOM 1266 C CA . ILE A 1 160 ? -51.015 -19.179 38.812 1.00 35.66 160 ILE A CA 1
ATOM 1267 C C . ILE A 1 160 ? -51.766 -17.970 39.385 1.00 35.66 160 ILE A C 1
ATOM 1269 O O . ILE A 1 160 ? -51.384 -17.393 40.400 1.00 35.66 160 ILE A O 1
ATOM 1273 N N . VAL A 1 161 ? -52.789 -17.581 38.636 1.00 44.62 161 VAL A N 1
ATOM 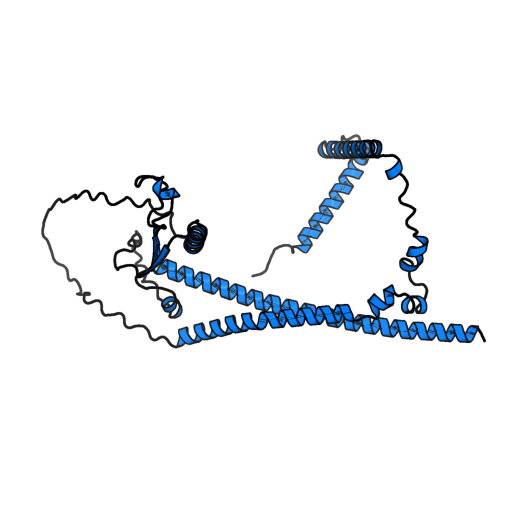1274 C CA . VAL A 1 161 ? -53.688 -16.438 38.795 1.00 44.62 161 VAL A CA 1
ATOM 1275 C C . VAL A 1 161 ? -54.471 -16.490 40.110 1.00 44.62 161 VAL A C 1
ATOM 1277 O O . VAL A 1 161 ? -54.948 -17.555 40.475 1.00 44.62 161 VAL A O 1
ATOM 1280 N N . ASP A 1 162 ? -54.585 -15.331 40.769 1.00 34.25 162 ASP A N 1
ATOM 1281 C CA . ASP A 1 162 ? -55.732 -14.761 41.516 1.00 34.25 162 ASP A CA 1
ATOM 1282 C C . ASP A 1 162 ? -55.142 -13.626 42.389 1.00 34.25 162 ASP A C 1
ATOM 1284 O O . ASP A 1 162 ? -54.073 -13.782 42.963 1.00 34.25 162 ASP A O 1
ATOM 1288 N N . GLY A 1 163 ? -55.641 -12.399 42.517 1.00 33.16 163 GLY A N 1
ATOM 1289 C CA . GLY A 1 163 ? -56.987 -11.852 42.472 1.00 33.16 163 GLY A CA 1
ATOM 1290 C C . GLY A 1 163 ? -57.034 -10.731 43.534 1.00 33.16 163 GLY A C 1
ATOM 1291 O O . GLY A 1 163 ? -56.898 -11.019 44.713 1.00 33.16 163 GLY A O 1
ATOM 1292 N N . ALA A 1 164 ? -57.203 -9.475 43.094 1.00 34.41 164 ALA A N 1
ATOM 1293 C CA . ALA A 1 164 ? -57.691 -8.280 43.818 1.00 34.41 164 ALA A CA 1
ATOM 1294 C C . ALA A 1 164 ? -57.049 -7.807 45.156 1.00 34.41 164 ALA A C 1
ATOM 1296 O O . ALA A 1 164 ? -57.122 -8.487 46.170 1.00 34.41 164 ALA A O 1
ATOM 1297 N N . ALA A 1 165 ? -56.613 -6.532 45.213 1.00 33.78 165 ALA A N 1
ATOM 1298 C CA . ALA A 1 165 ? -57.279 -5.452 45.980 1.00 33.78 165 ALA A CA 1
ATOM 1299 C C . ALA A 1 165 ? -56.429 -4.160 46.121 1.00 33.78 165 ALA A C 1
ATOM 1301 O O . ALA A 1 165 ? -55.224 -4.192 46.338 1.00 33.78 165 ALA A O 1
ATOM 1302 N N . ASN A 1 166 ? -57.142 -3.033 46.011 1.00 36.06 166 ASN A N 1
ATOM 1303 C CA . ASN A 1 166 ? -56.851 -1.619 46.300 1.00 36.06 166 ASN A CA 1
ATOM 1304 C C . ASN A 1 166 ? -55.678 -1.220 47.222 1.00 36.06 166 ASN A C 1
ATOM 1306 O O . ASN A 1 166 ? -55.511 -1.749 48.315 1.00 36.06 166 ASN A O 1
ATOM 1310 N N . GLY A 1 167 ? -55.055 -0.084 46.874 1.00 31.45 167 GLY A N 1
ATOM 1311 C CA . GLY A 1 167 ? -54.284 0.747 47.806 1.00 31.45 167 GLY A CA 1
ATOM 1312 C C . GLY A 1 167 ? -53.677 1.998 47.162 1.00 31.45 167 GLY A C 1
ATOM 1313 O O . GLY A 1 167 ? -52.544 1.980 46.701 1.00 31.45 167 GLY A O 1
ATOM 1314 N N . THR A 1 168 ? -54.432 3.096 47.138 1.00 36.16 168 THR A N 1
ATOM 1315 C CA . THR A 1 168 ? -53.975 4.468 46.850 1.00 36.16 168 THR A CA 1
ATOM 1316 C C . THR A 1 168 ? -52.840 4.923 47.773 1.00 36.16 168 THR A C 1
ATOM 1318 O O . THR A 1 168 ? -53.013 4.890 48.988 1.00 36.16 168 THR A O 1
ATOM 1321 N N . ALA A 1 169 ? -51.768 5.500 47.217 1.00 32.16 169 ALA A N 1
ATOM 1322 C CA . ALA A 1 169 ? -50.976 6.530 47.895 1.00 32.16 169 ALA A CA 1
ATOM 1323 C C . ALA A 1 169 ? -50.274 7.442 46.878 1.00 32.16 169 ALA A C 1
ATOM 1325 O O . ALA A 1 169 ? -49.356 7.054 46.161 1.00 32.16 169 ALA A O 1
ATOM 1326 N N . ASN A 1 170 ? -50.766 8.676 46.840 1.00 39.41 170 ASN A N 1
ATOM 1327 C CA . ASN A 1 170 ? -50.211 9.827 46.149 1.00 39.41 170 ASN A CA 1
ATOM 1328 C C . ASN A 1 170 ? -48.893 10.239 46.826 1.00 39.41 170 ASN A C 1
ATOM 1330 O O . ASN A 1 170 ? -48.873 10.472 48.033 1.00 39.41 170 ASN A O 1
ATOM 1334 N N . GLY A 1 171 ? -47.817 10.376 46.054 1.00 31.61 171 GLY A N 1
ATOM 1335 C CA . GLY A 1 171 ? -46.508 10.795 46.552 1.00 31.61 171 GLY A CA 1
ATOM 1336 C C . GLY A 1 171 ? -45.643 11.373 45.439 1.00 31.61 171 GLY A C 1
ATOM 1337 O O . GLY A 1 171 ? -44.584 10.839 45.136 1.00 31.61 171 GLY A O 1
ATOM 1338 N N . HIS A 1 172 ? -46.103 12.444 44.786 1.00 33.75 172 HIS A N 1
ATOM 1339 C CA . HIS A 1 172 ? -45.263 13.242 43.889 1.00 33.75 172 HIS A CA 1
ATOM 1340 C C . HIS A 1 172 ? -44.221 14.020 44.706 1.00 33.75 172 HIS A C 1
ATOM 1342 O O . HIS A 1 172 ? -44.408 15.188 45.051 1.00 33.75 172 HIS A O 1
ATOM 1348 N N . ALA A 1 173 ? -43.108 13.357 45.014 1.00 34.50 173 ALA A N 1
ATOM 1349 C CA . ALA A 1 173 ? -41.874 14.019 45.394 1.00 34.50 173 ALA A CA 1
ATOM 1350 C C . ALA A 1 173 ? -41.279 14.672 44.138 1.00 34.50 173 ALA A C 1
ATOM 1352 O O . ALA A 1 173 ? -40.883 13.996 43.192 1.00 34.50 173 ALA A O 1
ATOM 1353 N N . LYS A 1 174 ? -41.241 16.006 44.120 1.00 44.31 174 LYS A N 1
ATOM 1354 C CA . LYS A 1 174 ? -40.443 16.772 43.160 1.00 44.31 174 LYS A CA 1
ATOM 1355 C C . LYS A 1 174 ? -38.967 16.599 43.532 1.00 44.31 174 LYS A C 1
ATOM 1357 O O . LYS A 1 174 ? -38.446 17.395 44.311 1.00 44.31 174 LYS A O 1
ATOM 1362 N N . SER A 1 175 ? -38.300 15.571 43.010 1.00 38.59 175 SER A N 1
ATOM 1363 C CA . SER A 1 175 ? -36.841 15.586 42.927 1.00 38.59 175 SER A CA 1
ATOM 1364 C C . SER A 1 175 ? -36.452 16.535 41.791 1.00 38.59 175 SER A C 1
ATOM 1366 O O . SER A 1 175 ? -36.793 16.332 40.627 1.00 38.59 175 SER A O 1
ATOM 1368 N N . ASN A 1 176 ? -35.753 17.614 42.139 1.00 38.09 176 ASN A N 1
ATOM 1369 C CA . ASN A 1 176 ? -34.913 18.365 41.207 1.00 38.09 176 ASN A CA 1
ATOM 1370 C C . ASN A 1 176 ? -33.704 17.488 40.841 1.00 38.09 176 ASN A C 1
ATOM 1372 O O . ASN A 1 176 ? -32.569 17.814 41.174 1.00 38.09 176 ASN A O 1
ATOM 1376 N N . GLU A 1 177 ? -33.947 16.341 40.211 1.00 41.75 177 GLU A N 1
ATOM 1377 C CA . GLU A 1 177 ? -32.893 15.641 39.498 1.00 41.75 177 GLU A CA 1
ATOM 1378 C C . GLU A 1 177 ? -32.625 16.438 38.231 1.00 41.75 177 GLU A C 1
ATOM 1380 O O . GLU A 1 177 ? -33.515 16.678 37.411 1.00 41.75 177 GLU A O 1
ATOM 1385 N N . GLU A 1 178 ? -31.390 16.923 38.151 1.00 44.75 178 GLU A N 1
ATOM 1386 C CA . GLU A 1 178 ? -30.745 17.447 36.963 1.00 44.75 178 GLU A CA 1
ATOM 1387 C C . GLU A 1 178 ? -31.282 16.715 35.736 1.00 44.75 178 GLU A C 1
ATOM 1389 O O . GLU A 1 178 ? -30.961 15.553 35.493 1.00 44.75 178 GLU A O 1
ATOM 1394 N N . ARG A 1 179 ? -32.158 17.385 34.977 1.00 38.47 179 ARG A N 1
ATOM 1395 C CA . ARG A 1 179 ? -32.608 16.899 33.677 1.00 38.47 179 ARG A CA 1
ATOM 1396 C C . ARG A 1 179 ? -31.367 16.774 32.805 1.00 38.47 179 ARG A C 1
ATOM 1398 O O . ARG A 1 179 ? -30.915 17.753 32.209 1.00 38.47 179 ARG A O 1
ATOM 1405 N N . ILE A 1 180 ? -30.813 15.567 32.776 1.00 44.53 180 ILE A N 1
ATOM 1406 C CA . ILE A 1 180 ? -29.850 15.118 31.785 1.00 44.53 180 ILE A CA 1
ATOM 1407 C C . ILE A 1 180 ? -30.529 15.405 30.439 1.00 44.53 180 ILE A C 1
ATOM 1409 O O . ILE A 1 180 ? -31.643 14.917 30.217 1.00 44.53 180 ILE A O 1
ATOM 1413 N N . PRO A 1 181 ? -29.962 16.275 29.584 1.00 40.91 181 PRO A N 1
ATOM 1414 C CA . PRO A 1 181 ? -30.540 16.520 28.271 1.00 40.91 181 PRO A CA 1
ATOM 1415 C C . PRO A 1 181 ? -30.674 15.174 27.546 1.00 40.91 181 PRO A C 1
ATOM 1417 O O . PRO A 1 181 ? -29.782 14.333 27.692 1.00 40.91 181 PRO A O 1
ATOM 1420 N N . PRO A 1 182 ? -31.778 14.930 26.813 1.00 39.03 182 PRO A N 1
ATOM 1421 C CA . PRO A 1 182 ? -31.950 13.676 26.097 1.00 39.03 182 PRO A CA 1
ATOM 1422 C C . PRO A 1 182 ? -30.739 13.479 25.189 1.00 39.03 182 PRO A C 1
ATOM 1424 O O . PRO A 1 182 ? -30.422 14.343 24.368 1.00 39.03 182 PRO A O 1
ATOM 1427 N N . LEU A 1 183 ? -30.035 12.371 25.422 1.00 45.62 183 LEU A N 1
ATOM 1428 C CA . LEU A 1 183 ? -28.879 11.965 24.639 1.00 45.62 183 LEU A CA 1
ATOM 1429 C C . LEU A 1 183 ? -29.250 12.019 23.148 1.00 45.62 183 LEU A C 1
ATOM 1431 O O . LEU A 1 183 ? -30.338 11.553 22.790 1.00 45.62 183 LEU A O 1
ATOM 1435 N N . PRO A 1 184 ? -28.381 12.544 22.265 1.00 40.69 184 PRO A N 1
ATOM 1436 C CA . PRO A 1 184 ? -28.510 12.241 20.846 1.00 40.69 184 PRO A CA 1
ATOM 1437 C C . PRO A 1 184 ? -28.554 10.716 20.712 1.00 40.69 184 PRO A C 1
ATOM 1439 O O . PRO A 1 184 ? -27.770 10.025 21.359 1.00 40.69 184 PRO A O 1
ATOM 1442 N N . HIS A 1 185 ? -29.525 10.196 19.960 1.00 40.75 185 HIS A N 1
ATOM 1443 C CA . HIS A 1 185 ? -29.741 8.759 19.812 1.00 40.75 185 HIS A CA 1
ATOM 1444 C C . HIS A 1 185 ? -28.420 8.062 19.445 1.00 40.75 185 HIS A C 1
ATOM 1446 O O . HIS A 1 185 ? -27.872 8.263 18.366 1.00 40.75 185 HIS A O 1
ATOM 1452 N N . VAL A 1 186 ? -27.898 7.282 20.395 1.00 44.94 186 VAL A N 1
ATOM 1453 C CA . VAL A 1 186 ? -26.593 6.604 20.364 1.00 44.94 186 VAL A CA 1
ATOM 1454 C C . VAL A 1 186 ? -26.704 5.319 19.534 1.00 44.94 186 VAL A C 1
ATOM 1456 O O . VAL A 1 186 ? -26.432 4.230 20.019 1.00 44.94 186 VAL A O 1
ATOM 1459 N N . SER A 1 187 ? -27.189 5.419 18.296 1.00 44.28 187 SER A N 1
ATOM 1460 C CA . SER A 1 187 ? -27.252 4.271 17.379 1.00 44.28 187 SER A CA 1
ATOM 1461 C C . SER A 1 187 ? -25.920 3.971 16.698 1.00 44.28 187 SER A C 1
ATOM 1463 O O . SER A 1 187 ? -25.790 2.920 16.081 1.00 44.28 187 SER A O 1
ATOM 1465 N N . ASP A 1 188 ? -24.931 4.857 16.823 1.00 48.34 188 ASP A N 1
ATOM 1466 C CA . ASP A 1 188 ? -23.696 4.753 16.054 1.00 48.34 188 ASP A CA 1
ATOM 1467 C C . ASP A 1 188 ? -22.530 4.516 17.021 1.00 48.34 188 ASP A C 1
ATOM 1469 O O . ASP A 1 188 ? -22.154 5.396 17.802 1.00 48.34 188 ASP A O 1
ATOM 1473 N N . THR A 1 189 ? -21.955 3.315 16.972 1.00 48.84 189 THR A N 1
ATOM 1474 C CA . THR A 1 189 ? -20.716 2.897 17.655 1.00 48.84 189 THR A CA 1
ATOM 1475 C C . THR A 1 189 ? -19.540 3.853 17.389 1.00 48.84 189 THR A C 1
ATOM 1477 O O . THR A 1 189 ? -18.645 3.985 18.228 1.00 48.84 189 THR A O 1
ATOM 1480 N N . ASP A 1 190 ? -19.598 4.625 16.297 1.00 52.47 190 ASP A N 1
ATOM 1481 C CA . ASP A 1 190 ? -18.694 5.741 15.989 1.00 52.47 190 ASP A CA 1
ATOM 1482 C C . ASP A 1 190 ? -18.677 6.832 17.073 1.00 52.47 190 ASP A C 1
ATOM 1484 O O . ASP A 1 190 ? -17.656 7.499 17.264 1.00 52.47 190 ASP A O 1
ATOM 1488 N N . ASN A 1 191 ? -19.753 6.992 17.847 1.00 59.97 191 ASN A N 1
ATOM 1489 C CA . ASN A 1 191 ? -19.822 8.026 18.871 1.00 59.97 191 ASN A CA 1
ATOM 1490 C C . ASN A 1 191 ? -18.914 7.743 20.067 1.00 59.97 191 ASN A C 1
ATOM 1492 O O . ASN A 1 191 ? -18.377 8.698 20.603 1.00 59.97 191 ASN A O 1
ATOM 1496 N N . LEU A 1 192 ? -18.661 6.494 20.486 1.00 65.31 192 LEU A N 1
ATOM 1497 C CA . LEU A 1 192 ? -17.797 6.278 21.659 1.00 65.31 192 LEU A CA 1
ATOM 1498 C C . LEU A 1 192 ? -16.340 6.618 21.347 1.00 65.31 192 LEU A C 1
ATOM 1500 O O . LEU A 1 192 ? -15.685 7.304 22.132 1.00 65.31 192 LEU A O 1
ATOM 1504 N N . TRP A 1 193 ? -15.832 6.163 20.199 1.00 67.94 193 TRP A N 1
ATOM 1505 C CA . TRP A 1 193 ? -14.481 6.511 19.767 1.00 67.94 193 TRP A CA 1
ATOM 1506 C C . TRP A 1 193 ? -14.357 8.020 19.572 1.00 67.94 193 TRP A C 1
ATOM 1508 O O . TRP A 1 193 ? -13.421 8.624 20.089 1.00 67.94 193 TRP A O 1
ATOM 1518 N N . ARG A 1 194 ? -15.336 8.643 18.908 1.00 68.19 194 ARG A N 1
ATOM 1519 C CA . ARG A 1 194 ? -15.343 10.086 18.663 1.00 68.19 194 ARG A CA 1
ATOM 1520 C C . ARG A 1 194 ? -15.447 10.893 19.954 1.00 68.19 194 ARG A C 1
ATOM 1522 O O . ARG A 1 194 ? -14.677 11.823 20.124 1.00 68.19 194 ARG A O 1
ATOM 1529 N N . VAL A 1 195 ? -16.292 10.483 20.896 1.00 68.06 195 VAL A N 1
ATOM 1530 C CA . VAL A 1 195 ? -16.401 11.064 22.243 1.00 68.06 195 VAL A CA 1
ATOM 1531 C C . VAL A 1 195 ? -15.092 10.902 23.001 1.00 68.06 195 VAL A C 1
ATOM 1533 O O . VAL A 1 195 ? -14.617 11.854 23.604 1.00 68.06 195 VAL A O 1
ATOM 1536 N N . THR A 1 196 ? -14.467 9.726 22.951 1.00 69.56 196 THR A N 1
ATOM 1537 C CA . THR A 1 196 ? -13.182 9.498 23.625 1.00 69.56 196 THR A CA 1
ATOM 1538 C C . THR A 1 196 ? -12.090 10.371 23.005 1.00 69.56 196 THR A C 1
ATOM 1540 O O . THR A 1 196 ? -11.314 10.976 23.733 1.00 69.56 196 THR A O 1
ATOM 1543 N N . GLN A 1 197 ? -12.055 10.508 21.678 1.00 72.94 197 GLN A N 1
ATOM 1544 C CA . GLN A 1 197 ? -11.132 11.403 20.974 1.00 72.94 197 GLN A CA 1
ATOM 1545 C C . GLN A 1 197 ? -11.401 12.879 21.275 1.00 72.94 197 GLN A C 1
ATOM 1547 O O . GLN A 1 197 ? -10.466 13.633 21.519 1.00 72.94 197 GLN A O 1
ATOM 1552 N N . GLU A 1 198 ? -12.661 13.308 21.291 1.00 74.62 198 GLU A N 1
ATOM 1553 C CA . GLU A 1 198 ? -13.050 14.670 21.660 1.00 74.62 198 GLU A CA 1
ATOM 1554 C C . GLU A 1 198 ? -12.635 14.975 23.104 1.00 74.62 198 GLU A C 1
ATOM 1556 O O . GLU A 1 198 ? -12.007 16.004 23.343 1.00 74.62 198 GLU A O 1
ATOM 1561 N N . LEU A 1 199 ? -12.873 14.052 24.042 1.00 71.50 199 LEU A N 1
ATOM 1562 C CA . LEU A 1 199 ? -12.428 14.159 25.434 1.00 71.50 199 LEU A CA 1
ATOM 1563 C C . LEU A 1 199 ? -10.897 14.211 25.545 1.00 71.50 199 LEU A C 1
ATOM 1565 O O . LEU A 1 199 ? -10.375 15.070 26.249 1.00 71.50 199 LEU A O 1
ATOM 1569 N N . LEU A 1 200 ? -10.167 13.362 24.818 1.00 74.06 200 LEU A N 1
ATOM 1570 C CA . LEU A 1 200 ? -8.697 13.368 24.802 1.00 74.06 200 LEU A CA 1
ATOM 1571 C C . LEU A 1 200 ? -8.117 14.650 24.188 1.00 74.06 200 LEU A C 1
ATOM 1573 O O . LEU A 1 200 ? -7.034 15.081 24.578 1.00 74.06 200 LEU A O 1
ATOM 1577 N N . ASN A 1 201 ? -8.834 15.270 23.251 1.00 77.94 201 ASN A N 1
ATOM 1578 C CA . ASN A 1 201 ? -8.423 16.521 22.621 1.00 77.94 201 ASN A CA 1
ATOM 1579 C C . ASN A 1 201 ? -8.772 17.765 23.454 1.00 77.94 201 ASN A C 1
ATOM 1581 O O . ASN A 1 201 ? -8.237 18.844 23.179 1.00 77.94 201 ASN A O 1
ATOM 1585 N N . THR A 1 202 ? -9.635 17.661 24.473 1.00 73.44 202 THR A N 1
ATOM 1586 C CA . THR A 1 202 ? -9.852 18.787 25.391 1.00 73.44 202 THR A CA 1
ATOM 1587 C C . THR A 1 202 ? -8.603 19.068 26.222 1.00 73.44 202 THR A C 1
ATOM 1589 O O . THR A 1 202 ? -7.962 18.166 26.754 1.00 73.44 202 THR A O 1
ATOM 1592 N N . GLN A 1 203 ? -8.237 20.348 26.319 1.00 78.25 203 GLN A N 1
ATOM 1593 C CA . GLN A 1 203 ? -7.152 20.804 27.181 1.00 78.25 203 GLN A CA 1
ATOM 1594 C C . GLN A 1 203 ? -7.690 21.718 28.278 1.00 78.25 203 GLN A C 1
ATOM 1596 O O . GLN A 1 203 ? -8.261 22.764 27.932 1.00 78.25 203 GLN A O 1
ATOM 1601 N N . PRO A 1 204 ? -7.438 21.395 29.559 1.00 78.94 204 PRO A N 1
ATOM 1602 C CA . PRO A 1 204 ? -6.738 20.206 30.067 1.00 78.94 204 PRO A CA 1
ATOM 1603 C C . PRO A 1 204 ? -7.561 18.913 29.898 1.00 78.94 204 PRO A C 1
ATOM 1605 O O . PRO A 1 204 ? -8.789 18.958 29.892 1.00 78.94 204 PRO A O 1
ATOM 1608 N N . ALA A 1 205 ? -6.873 17.776 29.741 1.00 79.44 205 ALA A N 1
ATOM 1609 C CA . ALA A 1 205 ? -7.524 16.486 29.516 1.00 79.44 205 ALA A CA 1
ATOM 1610 C C . ALA A 1 205 ? -8.294 16.041 30.777 1.00 79.44 205 ALA A C 1
ATOM 1612 O O . ALA A 1 205 ? -7.721 16.080 31.869 1.00 79.44 205 ALA A O 1
ATOM 1613 N N . PRO A 1 206 ? -9.568 15.627 30.655 1.00 82.38 206 PRO A N 1
ATOM 1614 C CA . PRO A 1 206 ? -10.378 15.174 31.775 1.00 82.38 206 PRO A CA 1
ATOM 1615 C C . PRO A 1 206 ? -9.868 13.835 32.310 1.00 82.38 206 PRO A C 1
ATOM 1617 O O . PRO A 1 206 ? -9.277 13.031 31.587 1.00 82.38 206 PRO A O 1
ATOM 1620 N N . GLU A 1 207 ? -10.147 13.573 33.583 1.00 84.81 207 GLU A N 1
ATOM 1621 C CA . GLU A 1 207 ? -9.917 12.264 34.180 1.00 84.81 207 GLU A CA 1
ATOM 1622 C C . GLU A 1 207 ? -11.011 11.307 33.690 1.00 84.81 207 GLU A C 1
ATOM 1624 O O . GLU A 1 207 ? -12.197 11.490 33.975 1.00 84.81 207 GLU A O 1
ATOM 1629 N N . ILE A 1 208 ? -10.617 10.295 32.918 1.00 84.81 208 ILE A N 1
ATOM 1630 C CA . ILE A 1 208 ? -11.528 9.281 32.383 1.00 84.81 208 ILE A CA 1
ATOM 1631 C C . ILE A 1 208 ? -11.425 8.037 33.262 1.00 84.81 208 ILE A C 1
ATOM 1633 O O . ILE A 1 208 ? -10.345 7.469 33.424 1.00 84.81 208 ILE A O 1
ATOM 1637 N N . SER A 1 209 ? -12.557 7.587 33.798 1.00 86.50 209 SER A N 1
ATOM 1638 C CA . SER A 1 209 ? -12.652 6.347 34.566 1.00 86.50 209 SER A CA 1
ATOM 1639 C C . SER A 1 209 ? -13.743 5.437 34.006 1.00 86.50 209 SER A C 1
ATOM 1641 O O . SER A 1 209 ? -14.762 5.894 33.489 1.00 86.50 209 SER A O 1
ATOM 1643 N N . PHE A 1 210 ? -13.510 4.130 34.093 1.00 83.62 210 PHE A N 1
ATOM 1644 C CA . PHE A 1 210 ? -14.434 3.104 33.627 1.00 83.62 210 PHE A CA 1
ATOM 1645 C C . PHE A 1 210 ? -14.917 2.291 34.821 1.00 83.62 210 PHE A C 1
ATOM 1647 O O . PHE A 1 210 ? -14.113 1.835 35.634 1.00 83.62 210 PHE A O 1
ATOM 1654 N N . SER A 1 211 ? -16.227 2.094 34.925 1.00 85.06 211 SER A N 1
ATOM 1655 C CA . SER A 1 211 ? -16.825 1.243 35.951 1.00 85.06 211 SER A CA 1
ATOM 1656 C C . SER A 1 211 ? -17.895 0.340 35.348 1.00 85.06 211 SER A C 1
ATOM 1658 O O . SER A 1 211 ? -18.531 0.684 34.351 1.00 85.06 211 SER A O 1
ATOM 1660 N N . ALA A 1 212 ? -18.086 -0.840 35.940 1.00 81.00 212 ALA A N 1
ATOM 1661 C CA . ALA A 1 212 ? -19.217 -1.691 35.592 1.00 81.00 212 ALA A CA 1
ATOM 1662 C C . ALA A 1 212 ? -20.512 -0.942 35.924 1.00 81.00 212 ALA A C 1
ATOM 1664 O O . ALA A 1 212 ? -20.659 -0.401 37.028 1.00 81.00 212 ALA A O 1
ATOM 1665 N N . THR A 1 213 ? -21.441 -0.883 34.972 1.00 78.38 213 THR A N 1
ATOM 1666 C CA . THR A 1 213 ? -22.716 -0.208 35.206 1.00 78.38 213 THR A CA 1
ATOM 1667 C C . THR A 1 213 ? -23.460 -0.939 36.320 1.00 78.38 213 THR A C 1
ATOM 1669 O O . THR A 1 213 ? -23.621 -2.156 36.289 1.00 78.38 213 THR A O 1
ATOM 1672 N N . LYS A 1 214 ? -23.900 -0.204 37.348 1.00 77.75 214 LYS A N 1
ATOM 1673 C CA . LYS A 1 214 ? -24.679 -0.806 38.435 1.00 77.75 214 LYS A CA 1
ATOM 1674 C C . LYS A 1 214 ? -25.984 -1.392 37.860 1.00 77.75 214 LYS A C 1
ATOM 1676 O O . LYS A 1 214 ? -26.638 -0.696 37.068 1.00 77.75 214 LYS A O 1
ATOM 1681 N N . PRO A 1 215 ? -26.402 -2.602 38.273 1.00 69.44 215 PRO A N 1
ATOM 1682 C CA . PRO A 1 215 ? -27.643 -3.213 37.799 1.00 69.44 215 PRO A CA 1
ATOM 1683 C C . PRO A 1 215 ? -28.828 -2.256 37.989 1.00 69.44 215 PRO A C 1
ATOM 1685 O O . PRO A 1 215 ? -28.986 -1.685 39.067 1.00 69.44 215 PRO A O 1
ATOM 1688 N N . GLY A 1 216 ? -29.626 -2.041 36.940 1.00 66.31 216 GLY A N 1
ATOM 1689 C CA . GLY A 1 216 ? -30.786 -1.133 36.962 1.00 66.31 216 GLY A CA 1
ATOM 1690 C C . GLY A 1 216 ? -30.490 0.351 36.694 1.00 66.31 216 GLY A C 1
ATOM 1691 O O . GLY A 1 216 ? -31.410 1.159 36.725 1.00 66.31 216 GLY A O 1
ATOM 1692 N N . THR A 1 217 ? -29.233 0.728 36.421 1.00 65.69 217 THR A N 1
ATOM 1693 C CA . THR A 1 217 ? -28.855 2.134 36.130 1.00 65.69 217 THR A CA 1
ATOM 1694 C C . THR A 1 217 ? -28.690 2.427 34.641 1.00 65.69 217 THR A C 1
ATOM 1696 O O . THR A 1 217 ? -28.706 3.590 34.234 1.00 65.69 217 THR A O 1
ATOM 1699 N N . ALA A 1 218 ? -28.474 1.393 33.825 1.00 57.81 218 ALA A N 1
ATOM 1700 C CA . ALA A 1 218 ? -28.587 1.529 32.381 1.00 57.81 218 ALA A CA 1
ATOM 1701 C C . ALA A 1 218 ? -30.048 1.866 32.072 1.00 57.81 218 ALA A C 1
ATOM 1703 O O . ALA A 1 218 ? -30.942 1.235 32.636 1.00 57.81 218 ALA A O 1
ATOM 1704 N N . ALA A 1 219 ? -30.283 2.876 31.229 1.00 58.03 219 ALA A N 1
ATOM 1705 C CA . ALA A 1 219 ? -31.628 3.191 30.768 1.00 58.03 219 ALA A CA 1
ATOM 1706 C C . ALA A 1 219 ? -32.265 1.887 30.282 1.00 58.03 219 ALA A C 1
ATOM 1708 O O . ALA A 1 219 ? -31.671 1.215 29.434 1.00 58.03 219 ALA A O 1
ATOM 1709 N N . GLU A 1 220 ? -33.406 1.499 30.865 1.00 54.41 220 GLU A N 1
ATOM 1710 C CA . GLU A 1 220 ? -34.129 0.326 30.385 1.00 54.41 220 GLU A CA 1
ATOM 1711 C C . GLU A 1 220 ? -34.280 0.496 28.872 1.00 54.41 220 GLU A C 1
ATOM 1713 O O . GLU A 1 220 ? -34.776 1.546 28.437 1.00 54.41 220 GLU A O 1
ATOM 1718 N N . PRO A 1 221 ? -33.779 -0.457 28.060 1.00 56.34 221 PRO A N 1
ATOM 1719 C CA . PRO A 1 221 ? -33.907 -0.360 26.619 1.00 56.34 221 PRO A CA 1
ATOM 1720 C C . PRO A 1 221 ? -35.390 -0.162 26.350 1.00 56.34 221 PRO A C 1
ATOM 1722 O O . PRO A 1 221 ? -36.189 -0.989 26.794 1.00 56.34 221 PRO A O 1
ATOM 1725 N N . GLN A 1 222 ? -35.742 0.977 25.733 1.00 51.81 222 GLN A N 1
ATOM 1726 C CA . GLN A 1 222 ? -37.129 1.378 25.506 1.00 51.81 222 GLN A CA 1
ATOM 1727 C C . GLN A 1 222 ? -37.906 0.143 25.076 1.00 51.81 222 GLN A C 1
ATOM 1729 O O . GLN A 1 222 ? -37.573 -0.450 24.045 1.00 51.81 222 GLN A O 1
ATOM 1734 N N . GLN A 1 223 ? -38.849 -0.289 25.922 1.00 49.91 223 GLN A N 1
ATOM 1735 C CA . GLN A 1 223 ? -39.566 -1.534 25.699 1.00 49.91 223 GLN A CA 1
ATOM 1736 C C . GLN A 1 223 ? -40.075 -1.516 24.258 1.00 49.91 223 GLN A C 1
ATOM 1738 O O . GLN A 1 223 ? -40.793 -0.580 23.885 1.00 49.91 223 GLN A O 1
ATOM 1743 N N . PRO A 1 224 ? -39.676 -2.487 23.418 1.00 51.16 224 PRO A N 1
ATOM 1744 C CA . PRO A 1 224 ? -40.181 -2.538 22.066 1.00 51.16 224 PRO A CA 1
ATOM 1745 C C . PRO A 1 224 ? -41.698 -2.662 22.182 1.00 51.16 224 PRO A C 1
ATOM 1747 O O . PRO A 1 224 ? -42.212 -3.626 22.740 1.00 51.16 224 PRO A O 1
ATOM 1750 N N . THR A 1 225 ? -42.428 -1.688 21.645 1.00 59.88 225 THR A N 1
ATOM 1751 C CA . THR A 1 225 ? -43.902 -1.645 21.611 1.00 59.88 225 THR A CA 1
ATOM 1752 C C . THR A 1 225 ? -44.516 -2.767 20.759 1.00 59.88 225 THR A C 1
ATOM 1754 O O . THR A 1 225 ? -45.704 -2.754 20.449 1.00 59.88 225 THR A O 1
ATOM 1757 N N . SER A 1 226 ? -43.709 -3.753 20.366 1.00 54.38 226 SER A N 1
ATOM 1758 C CA . SER A 1 226 ? -44.061 -4.888 19.530 1.00 54.38 226 SER A CA 1
ATOM 1759 C C . SER A 1 226 ? -43.882 -6.193 20.329 1.00 54.38 226 SER A C 1
ATOM 1761 O O . SER A 1 226 ? -42.798 -6.450 20.848 1.00 54.38 226 SER A O 1
ATOM 1763 N N . PRO A 1 227 ? -44.912 -7.060 20.408 1.00 51.69 227 PRO A N 1
ATOM 1764 C CA . PRO A 1 227 ? -44.955 -8.240 21.285 1.00 51.69 227 PRO A CA 1
ATOM 1765 C C . PRO A 1 227 ? -44.074 -9.417 20.824 1.00 51.69 227 PRO A C 1
ATOM 1767 O O . PRO A 1 227 ? -44.217 -10.537 21.310 1.00 51.69 227 PRO A O 1
ATOM 1770 N N . SER A 1 228 ? -43.142 -9.192 19.899 1.00 54.25 228 SER A N 1
ATOM 1771 C CA . SER A 1 228 ? -42.128 -10.187 19.563 1.00 54.25 228 SER A CA 1
ATOM 1772 C C . SER A 1 228 ? -41.017 -10.088 20.599 1.00 54.25 228 SER A C 1
ATOM 1774 O O . SER A 1 228 ? -40.078 -9.315 20.416 1.00 54.25 228 SER A O 1
ATOM 1776 N N . ALA A 1 229 ? -41.133 -10.851 21.688 1.00 52.62 229 ALA A N 1
ATOM 1777 C CA . ALA A 1 229 ? -40.090 -11.007 22.696 1.00 52.62 229 ALA A CA 1
ATOM 1778 C C . ALA A 1 229 ? -38.750 -11.338 22.013 1.00 52.62 229 ALA A C 1
ATOM 1780 O O . ALA A 1 229 ? -38.492 -12.481 21.633 1.00 52.62 229 ALA A O 1
ATOM 1781 N N . LYS A 1 230 ? -37.908 -10.321 21.789 1.00 58.16 230 LYS A N 1
ATOM 1782 C CA . LYS A 1 230 ? -36.563 -10.502 21.245 1.00 58.16 230 LYS A CA 1
ATOM 1783 C C . LYS A 1 230 ? -35.789 -11.305 22.281 1.00 58.16 230 LYS A C 1
ATOM 1785 O O . LYS A 1 230 ? -35.488 -10.798 23.359 1.00 58.16 230 LYS A O 1
ATOM 1790 N N . ALA A 1 231 ? -35.524 -12.570 21.964 1.00 67.44 231 ALA A N 1
ATOM 1791 C CA . ALA A 1 231 ? -34.670 -13.430 22.765 1.00 67.44 231 ALA A CA 1
ATOM 1792 C C . ALA A 1 231 ? -33.382 -12.671 23.113 1.00 67.44 231 ALA A C 1
ATOM 1794 O O . ALA A 1 231 ? -32.770 -12.063 22.232 1.00 67.44 231 ALA A O 1
ATOM 1795 N N . ALA A 1 232 ? -33.001 -12.682 24.395 1.00 68.00 232 ALA A N 1
ATOM 1796 C CA . ALA A 1 232 ? -31.791 -12.018 24.864 1.00 68.00 232 ALA A CA 1
ATOM 1797 C C . ALA A 1 232 ? -30.601 -12.403 23.964 1.00 68.00 232 ALA A C 1
ATOM 1799 O O . ALA A 1 232 ? -30.448 -13.593 23.649 1.00 68.00 232 ALA A O 1
ATOM 1800 N N . PRO A 1 233 ? -29.780 -11.432 23.526 1.00 70.25 233 PRO A N 1
ATOM 1801 C CA . PRO A 1 233 ? -28.746 -11.682 22.536 1.00 70.25 233 PRO A CA 1
ATOM 1802 C C . PRO A 1 233 ? -27.789 -12.768 23.032 1.00 70.25 233 PRO A C 1
ATOM 1804 O O . PRO A 1 233 ? -27.272 -12.726 24.153 1.00 70.25 233 PRO A O 1
ATOM 1807 N N . LYS A 1 234 ? -27.574 -13.788 22.200 1.00 81.56 234 LYS A N 1
ATOM 1808 C CA . LYS A 1 234 ? -26.719 -14.924 22.542 1.00 81.56 234 LYS A CA 1
ATOM 1809 C C . LYS A 1 234 ? -25.256 -14.475 22.510 1.00 81.56 234 LYS A C 1
ATOM 1811 O O . LYS A 1 234 ? -24.654 -14.385 21.449 1.00 81.56 234 LYS A O 1
ATOM 1816 N N . LEU A 1 235 ? -24.682 -14.224 23.685 1.00 81.75 235 LEU A N 1
ATOM 1817 C CA . LEU A 1 235 ? -23.270 -13.869 23.841 1.00 81.75 235 LEU A CA 1
ATOM 1818 C C . LEU A 1 235 ? -22.349 -14.989 23.339 1.00 81.75 235 LEU A C 1
ATOM 1820 O O . LEU A 1 235 ? -22.298 -16.074 23.942 1.00 81.75 235 LEU A O 1
ATOM 1824 N N . THR A 1 236 ? -21.592 -14.698 22.279 1.00 85.62 236 THR A N 1
ATOM 1825 C CA . THR A 1 236 ? -20.486 -15.543 21.818 1.00 85.62 236 THR A CA 1
ATOM 1826 C C . THR A 1 236 ? -19.357 -15.534 22.859 1.00 85.62 236 THR A C 1
ATOM 1828 O O . THR A 1 236 ? -19.254 -14.600 23.662 1.00 85.62 236 THR A O 1
ATOM 1831 N N . PRO A 1 237 ? -18.493 -16.562 22.888 1.00 85.38 237 PRO A N 1
ATOM 1832 C CA . PRO A 1 237 ? -17.302 -16.569 23.738 1.00 85.38 237 PRO A CA 1
ATOM 1833 C C . PRO A 1 237 ? -16.420 -15.331 23.556 1.00 85.38 237 PRO A C 1
ATOM 1835 O O . PRO A 1 237 ? -15.868 -14.826 24.529 1.00 85.38 237 PRO A O 1
ATOM 1838 N N . VAL A 1 238 ? -16.334 -14.833 22.321 1.00 86.44 238 VAL A N 1
ATOM 1839 C CA . VAL A 1 238 ? -15.569 -13.638 21.962 1.00 86.44 238 VAL A CA 1
ATOM 1840 C C . VAL A 1 238 ? -16.207 -12.390 22.565 1.00 86.44 238 VAL A C 1
ATOM 1842 O O . VAL A 1 238 ? -15.518 -11.630 23.238 1.00 86.44 238 VAL A O 1
ATOM 1845 N N . HIS A 1 239 ? -17.529 -12.227 22.448 1.00 88.75 239 HIS A N 1
ATOM 1846 C CA . HIS A 1 239 ? -18.230 -11.106 23.081 1.00 88.75 239 HIS A CA 1
ATOM 1847 C C . HIS A 1 239 ? -18.005 -11.077 24.591 1.00 88.75 239 HIS A C 1
ATOM 1849 O O . HIS A 1 239 ? -17.811 -10.012 25.158 1.00 88.75 239 HIS A O 1
ATOM 1855 N N . ARG A 1 240 ? -17.933 -12.227 25.265 1.00 85.06 240 ARG A N 1
ATOM 1856 C CA . ARG A 1 240 ? -17.681 -12.266 26.719 1.00 85.06 240 ARG A CA 1
ATOM 1857 C C . ARG A 1 240 ? -16.311 -11.724 27.136 1.00 85.06 240 ARG A C 1
ATOM 1859 O O . ARG A 1 240 ? -16.154 -11.375 28.298 1.00 85.06 240 ARG A O 1
ATOM 1866 N N . LEU A 1 241 ? -15.326 -11.693 26.238 1.00 83.81 241 LEU A N 1
ATOM 1867 C CA . LEU A 1 241 ? -14.001 -11.141 26.539 1.00 83.81 241 LEU A CA 1
ATOM 1868 C C . LEU A 1 241 ? -13.986 -9.615 26.485 1.00 83.81 241 LEU A C 1
ATOM 1870 O O . LEU A 1 241 ? -13.219 -8.987 27.208 1.00 83.81 241 LEU A O 1
ATOM 1874 N N . PHE A 1 242 ? -14.819 -9.040 25.621 1.00 84.75 242 PHE A N 1
ATOM 1875 C CA . PHE A 1 242 ? -14.787 -7.616 25.296 1.00 84.75 242 PHE A CA 1
ATOM 1876 C C . PHE A 1 242 ? -16.028 -6.854 25.767 1.00 84.75 242 PHE A C 1
ATOM 1878 O O . PHE A 1 242 ? -16.078 -5.638 25.625 1.00 84.75 242 PHE A O 1
ATOM 1885 N N . THR A 1 243 ? -17.018 -7.551 26.329 1.00 87.12 243 THR A N 1
ATOM 1886 C CA . THR A 1 243 ? -18.262 -6.949 26.814 1.00 87.12 243 THR A CA 1
ATOM 1887 C C . THR A 1 243 ? -18.491 -7.243 28.291 1.00 87.12 243 THR A C 1
ATOM 1889 O O . THR A 1 243 ? -18.154 -8.316 28.797 1.00 87.12 243 THR A O 1
ATOM 1892 N N . CYS A 1 244 ? -19.100 -6.285 28.984 1.00 84.56 244 CYS A N 1
ATOM 1893 C CA . CYS A 1 244 ? -19.583 -6.436 30.349 1.00 84.56 244 CYS A CA 1
ATOM 1894 C C . CYS A 1 244 ? -21.093 -6.718 30.313 1.00 84.56 244 CYS A C 1
ATOM 1896 O O . CYS A 1 244 ? -21.833 -5.891 29.774 1.00 84.56 244 CYS A O 1
ATOM 1898 N N . PRO A 1 245 ? -21.580 -7.836 30.893 1.00 80.25 245 PRO A N 1
ATOM 1899 C CA . PRO A 1 245 ? -22.998 -8.205 30.835 1.00 80.25 245 PRO A CA 1
ATOM 1900 C C . PRO A 1 245 ? -23.914 -7.150 31.467 1.00 80.25 245 PRO A C 1
ATOM 1902 O O . PRO A 1 245 ? -25.028 -6.956 30.990 1.00 80.25 245 PRO A O 1
ATOM 1905 N N . ASP A 1 246 ? -23.420 -6.445 32.487 1.00 79.38 246 ASP A N 1
ATOM 1906 C CA . ASP A 1 246 ? -24.162 -5.405 33.207 1.00 79.38 246 ASP A CA 1
ATOM 1907 C C . ASP A 1 246 ? -24.130 -4.035 32.511 1.00 79.38 246 ASP A C 1
ATOM 1909 O O . ASP A 1 246 ? -24.836 -3.117 32.923 1.00 79.38 246 ASP A O 1
ATOM 1913 N N . GLY A 1 247 ? -23.336 -3.887 31.447 1.00 79.50 247 GLY A N 1
ATOM 1914 C CA . GLY A 1 247 ? -23.039 -2.600 30.828 1.00 79.50 247 GLY A CA 1
ATOM 1915 C C . GLY A 1 247 ? -21.705 -2.009 31.292 1.00 79.50 247 GLY A C 1
ATOM 1916 O O . GLY A 1 247 ? -21.118 -2.433 32.293 1.00 79.50 247 GLY A O 1
ATOM 1917 N N . LEU A 1 248 ? -21.207 -1.030 30.540 1.00 80.50 248 LEU A N 1
ATOM 1918 C CA . LEU A 1 248 ? -19.999 -0.281 30.880 1.00 80.50 248 LEU A CA 1
ATOM 1919 C C . LEU A 1 248 ? -20.354 1.194 31.037 1.00 80.50 248 LEU A C 1
ATOM 1921 O O . LEU A 1 248 ? -20.944 1.796 30.142 1.00 80.50 248 LEU A O 1
ATOM 1925 N N . THR A 1 249 ? -19.981 1.778 32.169 1.00 80.75 249 THR A N 1
ATOM 1926 C CA . THR A 1 249 ? -20.146 3.201 32.424 1.00 80.75 249 THR A CA 1
ATOM 1927 C C . THR A 1 249 ? -18.799 3.903 32.275 1.00 80.75 249 THR A C 1
ATOM 1929 O O . THR A 1 249 ? -17.865 3.626 33.030 1.00 80.75 249 THR A O 1
ATOM 1932 N N . LEU A 1 250 ? -18.713 4.837 31.330 1.00 81.19 250 LEU A N 1
ATOM 1933 C CA . LEU A 1 250 ? -17.601 5.776 31.194 1.00 81.19 250 LEU A CA 1
ATOM 1934 C C . LEU A 1 250 ? -17.953 7.055 31.955 1.00 81.19 250 LEU A C 1
ATOM 1936 O O . LEU A 1 250 ? -18.955 7.701 31.649 1.00 81.19 250 LEU A O 1
ATOM 1940 N N . GLU A 1 251 ? -17.130 7.401 32.938 1.00 82.31 251 GLU A N 1
ATOM 1941 C CA . GLU A 1 251 ? -17.217 8.631 33.723 1.00 82.31 251 GLU A CA 1
ATOM 1942 C C . GLU A 1 251 ? -16.057 9.553 33.337 1.00 82.31 251 GLU A C 1
ATOM 1944 O O . GLU A 1 251 ? -14.895 9.238 33.598 1.00 82.31 251 GLU A O 1
ATOM 1949 N N . ALA A 1 252 ? -16.370 10.688 32.710 1.00 82.44 252 ALA A N 1
ATOM 1950 C CA . ALA A 1 252 ? -15.401 11.735 32.396 1.00 82.44 252 ALA A CA 1
ATOM 1951 C C . ALA A 1 252 ? -15.545 12.882 33.402 1.00 82.44 252 ALA A C 1
ATOM 1953 O O . ALA A 1 252 ? -16.525 13.637 33.367 1.00 82.44 252 ALA A O 1
ATOM 1954 N N . LYS A 1 253 ? -14.579 12.994 34.318 1.00 82.75 253 LYS A N 1
ATOM 1955 C CA . LYS A 1 253 ? -14.528 14.045 35.336 1.00 82.75 253 LYS A CA 1
ATOM 1956 C C . LYS A 1 253 ? -13.646 15.194 34.840 1.00 82.75 253 LYS A C 1
ATOM 1958 O O . LYS A 1 253 ? -12.490 14.959 34.483 1.00 82.75 253 LYS A O 1
ATOM 1963 N N . PRO A 1 254 ? -14.159 16.433 34.791 1.00 79.50 254 PRO A N 1
ATOM 1964 C CA . PRO A 1 254 ? -13.333 17.582 34.449 1.00 79.50 254 PRO A CA 1
ATOM 1965 C C . PRO A 1 254 ? -12.254 17.806 35.514 1.00 79.50 254 PRO A C 1
ATOM 1967 O O . PRO A 1 254 ? -12.453 17.491 36.689 1.00 79.50 254 PRO A O 1
ATOM 1970 N N . VAL A 1 255 ? -11.112 18.365 35.108 1.00 83.56 255 VAL A N 1
ATOM 1971 C CA . VAL A 1 255 ? -10.020 18.703 36.031 1.00 83.56 255 VAL A CA 1
ATOM 1972 C C . VAL A 1 255 ? -10.500 19.790 36.994 1.00 83.56 255 VAL A C 1
ATOM 1974 O O . VAL A 1 255 ? -10.898 20.871 36.559 1.00 83.56 255 VAL A O 1
ATOM 1977 N N . ALA A 1 256 ? -10.462 19.499 38.298 1.00 77.00 256 ALA A N 1
ATOM 1978 C CA . ALA A 1 256 ? -11.020 20.366 39.340 1.00 77.00 256 ALA A CA 1
ATOM 1979 C C . ALA A 1 256 ? -10.385 21.772 39.385 1.00 77.00 256 ALA A C 1
ATOM 1981 O O . ALA A 1 256 ? -11.068 22.736 39.719 1.00 77.00 256 ALA A O 1
ATOM 1982 N N . ASP A 1 257 ? -9.112 21.888 38.996 1.00 79.69 257 ASP A N 1
ATOM 1983 C CA . ASP A 1 257 ? -8.313 23.114 39.120 1.00 79.69 257 ASP A CA 1
ATOM 1984 C C . ASP A 1 257 ? -8.165 23.911 37.808 1.00 79.69 257 ASP A C 1
ATOM 1986 O O . ASP A 1 257 ? -7.278 24.759 37.697 1.00 79.69 257 ASP A O 1
ATOM 1990 N N . ASP A 1 258 ? -8.984 23.665 36.778 1.00 76.88 258 ASP A N 1
ATOM 1991 C CA . ASP A 1 258 ? -8.866 24.439 35.535 1.00 76.88 258 ASP A CA 1
ATOM 1992 C C . ASP A 1 258 ? -9.344 25.899 35.742 1.00 76.88 258 ASP A C 1
ATOM 1994 O O . ASP A 1 258 ? -10.524 26.144 36.034 1.00 76.88 258 ASP A O 1
ATOM 1998 N N . PRO A 1 259 ? -8.463 26.905 35.550 1.00 78.94 259 PRO A N 1
ATOM 1999 C CA . PRO A 1 259 ? -8.790 28.315 35.761 1.00 78.94 259 PRO A CA 1
ATOM 2000 C C . PRO A 1 259 ? -9.923 28.828 34.861 1.00 78.94 259 PRO A C 1
ATOM 2002 O O . PRO A 1 259 ? -10.571 29.821 35.201 1.00 78.94 259 PRO A O 1
ATOM 2005 N N . ARG A 1 260 ? -10.208 28.163 33.732 1.00 73.38 260 ARG A N 1
ATOM 2006 C CA . ARG A 1 260 ? -11.339 28.524 32.860 1.00 73.38 260 ARG A CA 1
ATOM 2007 C C . ARG A 1 260 ? -12.686 28.250 33.528 1.00 73.38 260 ARG A C 1
ATOM 2009 O O . ARG A 1 260 ? -13.637 28.998 33.296 1.00 73.38 260 ARG A O 1
ATOM 2016 N N . TRP A 1 261 ? -12.763 27.220 34.372 1.00 71.06 261 TRP A N 1
ATOM 2017 C CA . TRP A 1 261 ? -13.986 26.852 35.090 1.00 71.06 261 TRP A CA 1
ATOM 2018 C C . TRP A 1 261 ? -14.184 27.676 36.353 1.00 71.06 261 TRP A C 1
ATOM 2020 O O . TRP A 1 261 ? -15.312 28.049 36.647 1.00 71.06 261 TRP A O 1
ATOM 2030 N N . ALA A 1 262 ? -13.107 28.070 37.037 1.00 72.81 262 ALA A N 1
ATOM 2031 C CA . ALA A 1 262 ? -13.207 28.975 38.184 1.00 72.81 262 ALA A CA 1
ATOM 2032 C C . ALA A 1 262 ? -13.887 30.317 37.826 1.00 72.81 262 ALA A C 1
ATOM 2034 O O . ALA A 1 262 ? -14.577 30.906 38.658 1.00 72.81 262 ALA A O 1
ATOM 2035 N N . ALA A 1 263 ? -13.731 30.786 36.581 1.00 78.62 263 ALA A N 1
ATOM 2036 C CA . ALA A 1 263 ? -14.371 32.004 36.078 1.00 78.62 263 ALA A CA 1
ATOM 2037 C C . ALA A 1 263 ? -15.832 31.797 35.628 1.00 78.62 263 ALA A C 1
ATOM 2039 O O . ALA A 1 263 ? -16.649 32.716 35.717 1.00 78.62 263 ALA A O 1
ATOM 2040 N N . MET A 1 264 ? -16.176 30.601 35.142 1.00 73.00 264 MET A N 1
ATOM 2041 C CA . MET A 1 264 ? -17.533 30.239 34.734 1.00 73.00 264 MET A CA 1
ATOM 2042 C C . MET A 1 264 ? -18.250 29.603 35.923 1.00 73.00 264 MET A C 1
ATOM 2044 O O . MET A 1 264 ? -18.155 28.401 36.136 1.00 73.00 264 MET A O 1
ATOM 2048 N N . GLY A 1 265 ? -18.954 30.419 36.715 1.00 75.31 265 GLY A N 1
ATOM 2049 C CA . GLY A 1 265 ? -19.643 29.965 37.927 1.00 75.31 265 GLY A CA 1
ATOM 2050 C C . GLY A 1 265 ? -20.487 28.685 37.742 1.00 75.31 265 GLY A C 1
ATOM 2051 O O . GLY A 1 265 ? -20.896 28.359 36.628 1.00 75.31 265 GLY A O 1
ATOM 2052 N N . PRO A 1 266 ? -20.822 27.975 38.835 1.00 73.19 266 PRO A N 1
ATOM 2053 C CA . PRO A 1 266 ? -21.320 26.589 38.812 1.00 73.19 266 PRO A CA 1
ATOM 2054 C C . PRO A 1 266 ? -22.611 26.354 38.006 1.00 73.19 266 PRO A C 1
ATOM 2056 O O . PRO A 1 266 ? -22.900 25.225 37.625 1.00 73.19 266 PRO A O 1
ATOM 2059 N N . ASN A 1 267 ? -23.372 27.408 37.700 1.00 78.06 267 ASN A N 1
ATOM 2060 C CA . ASN A 1 267 ? -24.609 27.334 36.914 1.00 78.06 267 ASN A CA 1
ATOM 2061 C C . ASN A 1 267 ? -24.416 27.627 35.417 1.00 78.06 267 ASN A C 1
ATOM 2063 O O . ASN A 1 267 ? -25.398 27.767 34.684 1.00 78.06 267 ASN A O 1
ATOM 2067 N N . HIS A 1 268 ? -23.180 27.776 34.939 1.00 75.44 268 HIS A N 1
ATOM 2068 C CA . HIS A 1 268 ? -22.938 28.094 33.541 1.00 75.44 268 HIS A CA 1
ATOM 2069 C C . HIS A 1 268 ? -23.271 26.897 32.639 1.00 75.44 268 HIS A C 1
ATOM 2071 O O . HIS A 1 268 ? -22.849 25.770 32.876 1.00 75.44 268 HIS A O 1
ATOM 2077 N N . HIS A 1 269 ? -24.020 27.142 31.567 1.00 69.62 269 HIS A N 1
ATOM 2078 C CA . HIS A 1 269 ? -24.446 26.113 30.613 1.00 69.62 269 HIS A CA 1
ATOM 2079 C C . HIS A 1 269 ? -23.278 25.435 29.879 1.00 69.62 269 HIS A C 1
ATOM 2081 O O . HIS A 1 269 ? -23.428 24.298 29.442 1.00 69.62 269 HIS A O 1
ATOM 2087 N N . PHE A 1 270 ? -22.124 26.105 29.785 1.00 62.94 270 PHE A N 1
ATOM 2088 C CA . PHE A 1 270 ? -20.887 25.531 29.248 1.00 62.94 270 PHE A CA 1
ATOM 2089 C C . PHE A 1 270 ? -19.940 24.963 30.315 1.00 62.94 270 PHE A C 1
ATOM 2091 O O . PHE A 1 270 ? -18.879 24.471 29.943 1.00 62.94 270 PHE A O 1
ATOM 2098 N N . ALA A 1 271 ? -20.268 25.031 31.613 1.00 62.53 271 ALA A N 1
ATOM 2099 C CA . ALA A 1 271 ? -19.453 24.367 32.631 1.00 62.53 271 ALA A CA 1
ATOM 2100 C C . ALA A 1 271 ? -19.421 22.862 32.328 1.00 62.53 271 ALA A C 1
ATOM 2102 O O . ALA A 1 271 ? -20.481 22.253 32.145 1.00 62.53 271 ALA A O 1
ATOM 2103 N N . GLN A 1 272 ? -18.221 22.279 32.218 1.00 62.44 272 GLN A N 1
ATOM 2104 C CA . GLN A 1 272 ? -18.060 20.855 31.925 1.00 62.44 272 GLN A CA 1
ATOM 2105 C C . GLN A 1 272 ? -18.816 20.035 32.973 1.00 62.44 272 GLN A C 1
ATOM 2107 O O . GLN A 1 272 ? -18.461 20.009 34.150 1.00 62.44 272 GLN A O 1
ATOM 2112 N N . ARG A 1 273 ? -19.898 19.387 32.543 1.00 65.06 273 ARG A N 1
ATOM 2113 C CA . ARG A 1 273 ? -20.664 18.476 33.389 1.00 65.06 273 ARG A CA 1
ATOM 2114 C C . ARG A 1 273 ? -19.949 17.138 33.419 1.00 65.06 273 ARG A C 1
ATOM 2116 O O . ARG A 1 273 ? -19.370 16.734 32.416 1.00 65.06 273 ARG A O 1
ATOM 2123 N N . HIS A 1 274 ? -20.019 16.452 34.554 1.00 72.62 274 HIS A N 1
ATOM 2124 C CA . HIS A 1 274 ? -19.643 15.047 34.634 1.00 72.62 274 HIS A CA 1
ATOM 2125 C C . HIS A 1 274 ? -20.416 14.282 33.554 1.00 72.62 274 HIS A C 1
ATOM 2127 O O . HIS A 1 274 ? -21.646 14.207 33.606 1.00 72.62 274 HIS A O 1
ATOM 2133 N N . ILE A 1 275 ? -19.702 13.779 32.546 1.00 72.19 275 ILE A N 1
ATOM 2134 C CA . ILE A 1 275 ? -20.340 13.061 31.448 1.00 72.19 275 ILE A CA 1
ATOM 2135 C C . ILE A 1 275 ? -20.293 11.579 31.774 1.00 72.19 275 ILE A C 1
ATOM 2137 O O . ILE A 1 275 ? -19.216 11.003 31.929 1.00 72.19 275 ILE A O 1
ATOM 2141 N N . LYS A 1 276 ? -21.481 10.984 31.888 1.00 75.81 276 LYS A N 1
ATOM 2142 C CA . LYS A 1 276 ? -21.671 9.564 32.155 1.00 75.81 276 LYS A CA 1
ATOM 2143 C C . LYS A 1 276 ? -22.254 8.895 30.916 1.00 75.81 276 LYS A C 1
ATOM 2145 O O . LYS A 1 276 ? -23.410 9.141 30.577 1.00 75.81 276 LYS A O 1
ATOM 2150 N N . TYR A 1 277 ? -21.477 8.038 30.263 1.00 72.75 277 TYR A N 1
ATOM 2151 C CA . TYR A 1 277 ? -21.953 7.225 29.144 1.00 72.75 277 TYR A CA 1
ATOM 2152 C C . TYR A 1 277 ? -22.178 5.795 29.607 1.00 72.75 277 TYR A C 1
ATOM 2154 O O . TYR A 1 277 ? -21.245 5.160 30.084 1.00 72.75 277 TYR A O 1
ATOM 2162 N N . ASN A 1 278 ? -23.399 5.288 29.454 1.00 76.31 278 ASN A N 1
ATOM 2163 C CA . ASN A 1 278 ? -23.709 3.881 29.687 1.00 76.31 278 ASN A CA 1
ATOM 2164 C C . ASN A 1 278 ? -23.754 3.165 28.337 1.00 76.31 278 ASN A C 1
ATOM 2166 O O . ASN A 1 278 ? -24.603 3.487 27.508 1.00 76.31 278 ASN A O 1
ATOM 2170 N N . LEU A 1 279 ? -22.861 2.203 28.128 1.00 79.06 279 LEU A N 1
ATOM 2171 C CA . LEU A 1 279 ? -22.931 1.278 27.006 1.00 79.06 279 LEU A CA 1
ATOM 2172 C C . LEU A 1 279 ? -23.720 0.042 27.410 1.00 79.06 279 LEU A C 1
ATOM 2174 O O . LEU A 1 279 ? -23.301 -0.714 28.290 1.00 79.06 279 LEU A O 1
ATOM 2178 N N . ASP A 1 280 ? -24.832 -0.184 26.730 1.00 83.69 280 ASP A N 1
ATOM 2179 C CA . ASP A 1 280 ? -25.627 -1.397 26.830 1.00 83.69 280 ASP A CA 1
ATOM 2180 C C . ASP A 1 280 ? -24.932 -2.583 26.149 1.00 83.69 280 ASP A C 1
ATOM 2182 O O . ASP A 1 280 ? -24.098 -2.439 25.252 1.00 83.69 280 ASP A O 1
ATOM 2186 N N . LEU A 1 281 ? -25.279 -3.790 26.594 1.00 83.25 281 LEU A N 1
ATOM 2187 C CA . LEU A 1 281 ? -24.696 -5.029 26.085 1.00 83.25 281 LEU A CA 1
ATOM 2188 C C . LEU A 1 281 ? -24.854 -5.201 24.556 1.00 83.25 281 LEU A C 1
ATOM 2190 O O . LEU A 1 281 ? -23.872 -5.589 23.924 1.00 83.25 281 LEU A O 1
ATOM 2194 N N . PRO A 1 282 ? -26.019 -4.916 23.933 1.00 84.19 282 PRO A N 1
ATOM 2195 C CA . PRO A 1 282 ? -26.168 -4.974 22.476 1.00 84.19 282 PRO A CA 1
ATOM 2196 C C . PRO A 1 282 ? -25.216 -4.039 21.723 1.00 84.19 282 PRO A C 1
ATOM 2198 O O . PRO A 1 282 ? -24.583 -4.472 20.764 1.00 84.19 282 PRO A O 1
ATOM 2201 N N . THR A 1 283 ? -25.057 -2.791 22.171 1.00 83.31 283 THR A N 1
ATOM 2202 C CA . THR A 1 283 ? -24.123 -1.843 21.537 1.00 83.31 283 THR A CA 1
ATOM 2203 C C . THR A 1 283 ? -22.675 -2.280 21.710 1.00 83.31 283 THR A C 1
ATOM 2205 O O . THR A 1 283 ? -21.881 -2.155 20.781 1.00 83.31 283 THR A O 1
ATOM 2208 N N . GLN A 1 284 ? -22.316 -2.853 22.864 1.00 84.56 284 GLN A N 1
ATOM 2209 C CA . GLN A 1 284 ? -20.980 -3.426 23.047 1.00 84.56 284 GLN A CA 1
ATOM 2210 C C . GLN A 1 284 ? -20.732 -4.611 22.105 1.00 84.56 284 GLN A C 1
ATOM 2212 O O . GLN A 1 284 ? -19.648 -4.714 21.543 1.00 84.56 284 GLN A O 1
ATOM 2217 N N . GLN A 1 285 ? -21.718 -5.494 21.910 1.00 87.50 285 GLN A N 1
ATOM 2218 C CA . GLN A 1 285 ? -21.606 -6.603 20.955 1.00 87.50 285 GLN A CA 1
ATOM 2219 C C . GLN A 1 285 ? -21.402 -6.086 19.533 1.00 87.50 285 GLN A C 1
ATOM 2221 O O . GLN A 1 285 ? -20.448 -6.492 18.882 1.00 87.50 285 GLN A O 1
ATOM 2226 N N . HIS A 1 286 ? -22.231 -5.131 19.108 1.00 85.56 286 HIS A N 1
ATOM 2227 C CA . HIS A 1 286 ? -22.107 -4.503 17.797 1.00 85.56 286 HIS A CA 1
ATOM 2228 C C . HIS A 1 286 ? -20.726 -3.866 17.601 1.00 85.56 286 HIS A C 1
ATOM 2230 O O . HIS A 1 286 ? -20.093 -4.069 16.576 1.00 85.56 286 HIS A O 1
ATOM 2236 N N . ALA A 1 287 ? -20.213 -3.148 18.605 1.00 84.69 287 ALA A N 1
ATOM 2237 C CA . ALA A 1 287 ? -18.885 -2.542 18.529 1.00 84.69 287 ALA A CA 1
ATOM 2238 C C . ALA A 1 287 ? -17.760 -3.584 18.394 1.00 84.69 287 ALA A C 1
ATOM 2240 O O . ALA A 1 287 ? -16.760 -3.328 17.724 1.00 84.69 287 ALA A O 1
ATOM 2241 N N . VAL A 1 288 ? -17.903 -4.750 19.034 1.00 88.88 288 VAL A N 1
ATOM 2242 C CA . VAL A 1 288 ? -16.939 -5.854 18.917 1.00 88.88 288 VAL A CA 1
ATOM 2243 C C . VAL A 1 288 ? -17.022 -6.505 17.540 1.00 88.88 288 VAL A C 1
ATOM 2245 O O . VAL A 1 288 ? -15.977 -6.745 16.938 1.00 88.88 288 VAL A O 1
ATOM 2248 N N . ASP A 1 289 ? -18.230 -6.753 17.035 1.00 89.19 289 ASP A N 1
ATOM 2249 C CA . ASP A 1 289 ? -18.453 -7.295 15.693 1.00 89.19 289 ASP A CA 1
ATOM 2250 C C . ASP A 1 289 ? -17.875 -6.355 14.618 1.00 89.19 289 ASP A C 1
ATOM 2252 O O . ASP A 1 289 ? -17.055 -6.796 13.812 1.00 89.19 289 ASP A O 1
ATOM 2256 N N . ASP A 1 290 ? -18.177 -5.051 14.689 1.00 87.88 290 ASP A N 1
ATOM 2257 C CA . ASP A 1 290 ? -17.625 -4.019 13.795 1.00 87.88 290 ASP A CA 1
ATOM 2258 C C . ASP A 1 290 ? -16.089 -3.988 13.840 1.00 87.88 290 ASP A C 1
ATOM 2260 O O . ASP A 1 290 ? -15.410 -3.882 12.816 1.00 87.88 290 ASP A O 1
ATOM 2264 N N . ALA A 1 291 ? -15.506 -4.048 15.043 1.00 88.62 291 ALA A N 1
ATOM 2265 C CA . ALA A 1 291 ? -14.058 -4.016 15.208 1.00 88.62 291 ALA A CA 1
ATOM 2266 C C . ALA A 1 291 ? -13.397 -5.262 14.608 1.00 88.62 291 ALA A C 1
ATOM 2268 O O . ALA A 1 291 ? -12.356 -5.153 13.959 1.00 88.62 291 ALA A O 1
ATOM 2269 N N . LEU A 1 292 ? -13.992 -6.440 14.804 1.00 90.44 292 LEU A N 1
ATOM 2270 C CA . LEU A 1 292 ? -13.498 -7.680 14.216 1.00 90.44 292 LEU A CA 1
ATOM 2271 C C . LEU A 1 292 ? -13.623 -7.659 12.694 1.00 90.44 292 LEU A C 1
ATOM 2273 O O . LEU A 1 292 ? -12.663 -8.031 12.025 1.00 90.44 292 LEU A O 1
ATOM 2277 N N . GLU A 1 293 ? -14.744 -7.184 12.149 1.00 90.69 293 GLU A N 1
ATOM 2278 C CA . GLU A 1 293 ? -14.938 -7.004 10.707 1.00 90.69 293 GLU A CA 1
ATOM 2279 C C . GLU A 1 293 ? -13.845 -6.114 10.107 1.00 90.69 293 GLU A C 1
ATOM 2281 O O . GLU A 1 293 ? -13.137 -6.554 9.202 1.00 90.69 293 GLU A O 1
ATOM 2286 N N . ARG A 1 294 ? -13.592 -4.937 10.694 1.00 89.94 294 ARG A N 1
ATOM 2287 C CA . ARG A 1 294 ? -12.512 -4.031 10.260 1.00 89.94 294 ARG A CA 1
ATOM 2288 C C . ARG A 1 294 ? -11.128 -4.684 10.318 1.00 89.94 294 ARG A C 1
ATOM 2290 O O . ARG A 1 294 ? -10.287 -4.440 9.454 1.00 89.94 294 ARG A O 1
ATOM 2297 N N . ILE A 1 295 ? -10.856 -5.520 11.322 1.00 92.81 295 ILE A N 1
ATOM 2298 C CA . ILE A 1 295 ? -9.582 -6.250 11.391 1.00 92.81 295 ILE A CA 1
ATOM 2299 C C . ILE A 1 295 ? -9.497 -7.325 10.293 1.00 92.81 295 ILE A C 1
ATOM 2301 O O . ILE A 1 295 ? -8.414 -7.569 9.754 1.00 92.81 295 ILE A O 1
ATOM 2305 N N . TRP A 1 296 ? -10.611 -7.968 9.936 1.00 91.56 296 TRP A N 1
ATOM 2306 C CA . TRP A 1 296 ? -10.649 -8.933 8.836 1.00 91.56 296 TRP A CA 1
ATOM 2307 C C . TRP A 1 296 ? -10.485 -8.278 7.469 1.00 91.56 296 TRP A C 1
ATOM 2309 O O . TRP A 1 296 ? -9.775 -8.835 6.632 1.00 91.56 296 TRP A O 1
ATOM 2319 N N . GLU A 1 297 ? -11.071 -7.100 7.264 1.00 93.94 297 GLU A N 1
ATOM 2320 C CA . GLU A 1 297 ? -10.818 -6.262 6.090 1.00 93.94 297 GLU A CA 1
ATOM 2321 C C . GLU A 1 297 ? -9.335 -5.897 5.997 1.00 93.94 297 GLU A C 1
ATOM 2323 O O . GLU A 1 297 ? -8.703 -6.177 4.983 1.00 93.94 297 GLU A O 1
ATOM 2328 N N . LEU A 1 298 ? -8.730 -5.416 7.091 1.00 93.44 298 LEU A N 1
ATOM 2329 C CA . LEU A 1 298 ? -7.295 -5.120 7.127 1.00 93.44 298 LEU A CA 1
ATOM 2330 C C . LEU A 1 298 ? -6.438 -6.354 6.795 1.00 93.44 298 LEU A C 1
ATOM 2332 O O . LEU A 1 298 ? -5.436 -6.248 6.090 1.00 93.44 298 LEU A O 1
ATOM 2336 N N . LEU A 1 299 ? -6.811 -7.542 7.284 1.00 91.44 299 LEU A N 1
ATOM 2337 C CA . LEU A 1 299 ? -6.108 -8.777 6.933 1.00 91.44 299 LEU A CA 1
ATOM 2338 C C . LEU A 1 299 ? -6.238 -9.100 5.436 1.00 91.44 299 LEU A C 1
ATOM 2340 O O . LEU A 1 299 ? -5.278 -9.589 4.837 1.00 91.44 299 LEU A O 1
ATOM 2344 N N . ALA A 1 300 ? -7.407 -8.877 4.836 1.00 93.38 300 ALA A N 1
ATOM 2345 C CA . ALA A 1 300 ? -7.605 -9.056 3.401 1.00 93.38 300 ALA A CA 1
ATOM 2346 C C . ALA A 1 300 ? -6.738 -8.070 2.601 1.00 93.38 300 ALA A C 1
ATOM 2348 O O . ALA A 1 300 ? -6.005 -8.508 1.712 1.00 93.38 300 ALA A O 1
ATOM 2349 N N . ASP A 1 301 ? -6.725 -6.796 2.997 1.00 95.38 301 ASP A N 1
ATOM 2350 C CA . ASP A 1 301 ? -5.910 -5.741 2.387 1.00 95.38 301 ASP A CA 1
ATOM 2351 C C . ASP A 1 301 ? -4.410 -6.056 2.464 1.00 95.38 301 ASP A C 1
ATOM 2353 O O . ASP A 1 301 ? -3.697 -5.910 1.473 1.00 95.38 301 ASP A O 1
ATOM 2357 N N . CYS A 1 302 ? -3.921 -6.553 3.606 1.00 93.31 302 CYS A N 1
ATOM 2358 C CA . CYS A 1 302 ? -2.536 -7.014 3.752 1.00 93.31 302 CYS A CA 1
ATOM 2359 C C . CYS A 1 302 ? -2.198 -8.163 2.789 1.00 93.31 302 CYS A C 1
ATOM 2361 O O . CYS A 1 302 ? -1.139 -8.184 2.166 1.00 93.31 302 CYS A O 1
ATOM 2363 N N . ASN A 1 303 ? -3.103 -9.132 2.622 1.00 93.50 303 ASN A N 1
ATOM 2364 C CA . ASN A 1 303 ? -2.869 -10.226 1.676 1.00 93.50 303 ASN A CA 1
ATOM 2365 C C . ASN A 1 303 ? -2.820 -9.725 0.225 1.00 93.50 303 ASN A C 1
ATOM 2367 O O . ASN A 1 303 ? -1.949 -10.153 -0.532 1.00 93.50 303 ASN A O 1
ATOM 2371 N N . GLU A 1 304 ? -3.710 -8.806 -0.152 1.00 95.56 304 GLU A N 1
ATOM 2372 C CA . GLU A 1 304 ? -3.706 -8.186 -1.480 1.00 95.56 304 GLU A CA 1
ATOM 2373 C C . GLU A 1 304 ? -2.447 -7.332 -1.705 1.00 95.56 304 GLU A C 1
ATOM 2375 O O . GLU A 1 304 ? -1.827 -7.386 -2.769 1.00 95.56 304 GLU A O 1
ATOM 2380 N N . TYR A 1 305 ? -2.031 -6.555 -0.702 1.00 94.25 305 TYR A N 1
ATOM 2381 C CA . TYR A 1 305 ? -0.812 -5.753 -0.756 1.00 94.25 305 TYR A CA 1
ATOM 2382 C C . TYR A 1 305 ? 0.433 -6.630 -0.935 1.00 94.25 305 TYR A C 1
ATOM 2384 O O . TYR A 1 305 ? 1.257 -6.357 -1.815 1.00 94.25 305 TYR A O 1
ATOM 2392 N N . LYS A 1 306 ? 0.528 -7.730 -0.184 1.00 95.44 306 LYS A N 1
ATOM 2393 C CA . LYS A 1 306 ? 1.577 -8.739 -0.343 1.00 95.44 306 LYS A CA 1
ATOM 2394 C C . LYS A 1 306 ? 1.605 -9.322 -1.759 1.00 95.44 306 LYS A C 1
ATOM 2396 O O . LYS A 1 306 ? 2.673 -9.362 -2.369 1.00 95.44 306 LYS A O 1
ATOM 2401 N N . GLU A 1 307 ? 0.460 -9.751 -2.291 1.00 95.88 307 GLU A N 1
ATOM 2402 C CA . GLU A 1 307 ? 0.363 -10.304 -3.652 1.00 95.88 307 GLU A CA 1
ATOM 2403 C C . GLU A 1 307 ? 0.841 -9.285 -4.699 1.00 95.88 307 GLU A C 1
ATOM 2405 O O . GLU A 1 307 ? 1.653 -9.608 -5.569 1.00 95.88 307 GLU A O 1
ATOM 2410 N N . ARG A 1 308 ? 0.433 -8.017 -4.564 1.00 95.38 308 ARG A N 1
ATOM 2411 C CA . ARG A 1 308 ? 0.885 -6.925 -5.443 1.00 95.38 308 ARG A CA 1
ATOM 2412 C C . ARG A 1 308 ? 2.388 -6.670 -5.356 1.00 95.38 308 ARG A C 1
ATOM 2414 O O . ARG A 1 308 ? 3.012 -6.377 -6.377 1.00 95.38 308 ARG A O 1
ATOM 2421 N N . LEU A 1 309 ? 2.982 -6.755 -4.166 1.00 94.62 309 LEU A N 1
ATOM 2422 C CA . LEU A 1 309 ? 4.431 -6.621 -3.993 1.00 94.62 309 LEU A CA 1
ATOM 2423 C C . LEU A 1 309 ? 5.194 -7.793 -4.619 1.00 94.62 309 LEU A C 1
ATOM 2425 O O . LEU A 1 309 ? 6.233 -7.579 -5.251 1.00 94.62 309 LEU A O 1
ATOM 2429 N N . GLU A 1 310 ? 4.688 -9.017 -4.472 1.00 94.88 310 GLU A N 1
ATOM 2430 C CA . GLU A 1 310 ? 5.257 -10.208 -5.106 1.00 94.88 310 GLU A CA 1
ATOM 2431 C C . GLU A 1 310 ? 5.196 -10.100 -6.637 1.00 94.88 310 GLU A C 1
ATOM 2433 O O . GLU A 1 310 ? 6.218 -10.290 -7.303 1.00 94.88 310 GLU A O 1
ATOM 2438 N N . GLU A 1 311 ? 4.057 -9.674 -7.188 1.00 96.31 311 GLU A N 1
ATOM 2439 C CA . GLU A 1 311 ? 3.894 -9.421 -8.621 1.00 96.31 311 GLU A CA 1
ATOM 2440 C C . GLU A 1 311 ? 4.840 -8.314 -9.119 1.00 96.31 311 GLU A C 1
ATOM 2442 O O . GLU A 1 311 ? 5.517 -8.465 -10.140 1.00 96.31 311 GLU A O 1
ATOM 2447 N N . ALA A 1 312 ? 4.934 -7.190 -8.401 1.00 94.44 312 ALA A N 1
ATOM 2448 C CA . ALA A 1 312 ? 5.842 -6.103 -8.757 1.00 94.44 312 ALA A CA 1
ATOM 2449 C C . ALA A 1 312 ? 7.304 -6.574 -8.773 1.00 94.44 312 ALA A C 1
ATOM 2451 O O . ALA A 1 312 ? 8.053 -6.265 -9.705 1.00 94.44 312 ALA A O 1
ATOM 2452 N N . ARG A 1 313 ? 7.707 -7.369 -7.778 1.00 93.56 313 ARG A N 1
ATOM 2453 C CA . ARG A 1 313 ? 9.043 -7.967 -7.702 1.00 93.56 313 ARG A CA 1
ATOM 2454 C C . ARG A 1 313 ? 9.317 -8.906 -8.881 1.00 93.56 313 ARG A C 1
ATOM 2456 O O . ARG A 1 313 ? 10.412 -8.850 -9.449 1.00 93.56 313 ARG A O 1
ATOM 2463 N N . GLU A 1 314 ? 8.353 -9.741 -9.265 1.00 95.12 314 GLU A N 1
ATOM 2464 C CA . GLU A 1 314 ? 8.467 -10.630 -10.428 1.00 95.12 314 GLU A CA 1
ATOM 2465 C C . GLU A 1 314 ? 8.612 -9.831 -11.729 1.00 95.12 314 GLU A C 1
ATOM 2467 O O . GLU A 1 314 ? 9.559 -10.054 -12.488 1.00 95.12 314 GLU A O 1
ATOM 2472 N N . ARG A 1 315 ? 7.774 -8.808 -11.935 1.00 94.62 315 ARG A N 1
ATOM 2473 C CA . ARG A 1 315 ? 7.860 -7.913 -13.100 1.00 94.62 315 ARG A CA 1
ATOM 2474 C C . ARG A 1 315 ? 9.221 -7.219 -13.198 1.00 94.62 315 ARG A C 1
ATOM 2476 O O . ARG A 1 315 ? 9.797 -7.154 -14.283 1.00 94.62 315 ARG A O 1
ATOM 2483 N N . VAL A 1 316 ? 9.777 -6.737 -12.082 1.00 93.81 316 VAL A N 1
ATOM 2484 C CA . VAL A 1 316 ? 11.129 -6.142 -12.057 1.00 93.81 316 VAL A CA 1
ATOM 2485 C C . VAL A 1 316 ? 12.193 -7.177 -12.439 1.00 93.81 316 VAL A C 1
ATOM 2487 O O . VAL A 1 316 ? 13.112 -6.866 -13.199 1.00 93.81 316 VAL A O 1
ATOM 2490 N N . SER A 1 317 ? 12.064 -8.420 -11.966 1.00 92.06 317 SER A N 1
ATOM 2491 C CA . SER A 1 317 ? 12.959 -9.520 -12.351 1.00 92.06 317 SER A CA 1
ATOM 2492 C C . SER A 1 317 ? 12.897 -9.826 -13.851 1.00 92.06 317 SER A C 1
ATOM 2494 O O . SER A 1 317 ? 13.934 -9.973 -14.507 1.00 92.06 317 SER A O 1
ATOM 2496 N N . ASP A 1 318 ? 11.696 -9.856 -14.424 1.00 94.88 318 ASP A N 1
ATOM 2497 C CA . ASP A 1 318 ? 11.491 -10.092 -15.851 1.00 94.88 318 ASP A CA 1
ATOM 2498 C C . ASP A 1 318 ? 12.082 -8.976 -16.713 1.00 94.88 318 ASP A C 1
ATOM 2500 O O . ASP A 1 318 ? 12.804 -9.260 -17.677 1.00 94.88 318 ASP A O 1
ATOM 2504 N N . VAL A 1 319 ? 11.860 -7.713 -16.337 1.00 91.94 319 VAL A N 1
ATOM 2505 C CA . VAL A 1 319 ? 12.472 -6.552 -17.000 1.00 91.94 319 VAL A CA 1
ATOM 2506 C C . VAL A 1 319 ? 13.996 -6.645 -16.935 1.00 91.94 319 VAL A C 1
ATOM 2508 O O . VAL A 1 319 ? 14.661 -6.519 -17.969 1.00 91.94 319 VAL A O 1
ATOM 2511 N N . ALA A 1 320 ? 14.562 -6.965 -15.767 1.00 92.12 320 ALA A N 1
ATOM 2512 C CA . ALA A 1 320 ? 16.002 -7.154 -15.608 1.00 92.12 320 ALA A CA 1
ATOM 2513 C C . ALA A 1 320 ? 16.540 -8.272 -16.524 1.00 92.12 320 ALA A C 1
ATOM 2515 O O . ALA A 1 320 ? 17.591 -8.120 -17.155 1.00 92.12 320 ALA A O 1
ATOM 2516 N N . ARG A 1 321 ? 15.816 -9.395 -16.647 1.00 92.56 321 ARG A N 1
ATOM 2517 C CA . ARG A 1 321 ? 16.185 -10.520 -17.524 1.00 92.56 321 ARG A CA 1
ATOM 2518 C C . ARG A 1 321 ? 16.157 -10.122 -18.999 1.00 92.56 321 ARG A C 1
ATOM 2520 O O . ARG A 1 321 ? 17.121 -10.400 -19.720 1.00 92.56 321 ARG A O 1
ATOM 2527 N N . VAL A 1 322 ? 15.083 -9.470 -19.448 1.00 93.94 322 VAL A N 1
ATOM 2528 C CA . VAL A 1 322 ? 14.940 -8.996 -20.834 1.00 93.94 322 VAL A CA 1
ATOM 2529 C C . VAL A 1 322 ? 16.048 -8.005 -21.160 1.00 93.94 322 VAL A C 1
ATOM 2531 O O . VAL A 1 322 ? 16.759 -8.182 -22.150 1.00 93.94 322 VAL A O 1
ATOM 2534 N N . ARG A 1 323 ? 16.277 -7.026 -20.285 1.00 93.38 323 ARG A N 1
ATOM 2535 C CA . ARG A 1 323 ? 17.331 -6.029 -20.454 1.00 93.38 323 ARG A CA 1
ATOM 2536 C C . ARG A 1 323 ? 18.716 -6.659 -20.563 1.00 93.38 323 ARG A C 1
ATOM 2538 O O . ARG A 1 323 ? 19.452 -6.348 -21.497 1.00 93.38 323 ARG A O 1
ATOM 2545 N N . LYS A 1 324 ? 19.057 -7.610 -19.685 1.00 93.00 324 LYS A N 1
ATOM 2546 C CA . LYS A 1 324 ? 20.322 -8.367 -19.766 1.00 93.00 324 LYS A CA 1
ATOM 2547 C C . LYS A 1 324 ? 20.464 -9.119 -21.084 1.00 93.00 324 LYS A C 1
ATOM 2549 O O . LYS A 1 324 ? 21.563 -9.179 -21.638 1.00 93.00 324 LYS A O 1
ATOM 2554 N N . SER A 1 325 ? 19.379 -9.707 -21.588 1.00 94.38 325 SER A N 1
ATOM 2555 C CA . SER A 1 325 ? 19.372 -10.392 -22.884 1.00 94.38 325 SER A CA 1
ATOM 2556 C C . SER A 1 325 ? 19.643 -9.417 -24.033 1.00 94.38 325 SER A C 1
ATOM 2558 O O . SER A 1 325 ? 20.553 -9.644 -24.835 1.00 94.38 325 SER A O 1
ATOM 2560 N N . VAL A 1 326 ? 18.932 -8.285 -24.055 1.00 94.12 326 VAL A N 1
ATOM 2561 C CA . VAL A 1 326 ? 19.116 -7.204 -25.035 1.00 94.12 326 VAL A CA 1
ATOM 2562 C C . VAL A 1 326 ? 20.551 -6.678 -24.994 1.00 94.12 326 VAL A C 1
ATOM 2564 O O . VAL A 1 326 ? 21.221 -6.639 -26.025 1.00 94.12 326 VAL A O 1
ATOM 2567 N N . TRP A 1 327 ? 21.080 -6.389 -23.805 1.00 95.06 327 TRP A N 1
ATOM 2568 C CA . TRP A 1 327 ? 22.454 -5.925 -23.626 1.00 95.06 327 TRP A CA 1
ATOM 2569 C C . TRP A 1 327 ? 23.494 -6.940 -24.124 1.00 95.06 327 TRP A C 1
ATOM 2571 O O . TRP A 1 327 ? 24.463 -6.573 -24.790 1.00 95.06 327 TRP A O 1
ATOM 2581 N N . LYS A 1 328 ? 23.289 -8.244 -23.886 1.00 96.00 328 LYS A N 1
ATOM 2582 C CA . LYS A 1 328 ? 24.144 -9.310 -24.448 1.00 96.00 328 LYS A CA 1
ATOM 2583 C C . LYS A 1 328 ? 24.092 -9.360 -25.977 1.00 96.00 328 LYS A C 1
ATOM 2585 O O . LYS A 1 328 ? 25.099 -9.691 -26.602 1.00 96.00 328 LYS A O 1
ATOM 2590 N N . VAL A 1 329 ? 22.937 -9.106 -26.593 1.00 96.75 329 VAL A N 1
ATOM 2591 C CA . VAL A 1 329 ? 22.805 -9.052 -28.060 1.00 96.75 329 VAL A CA 1
ATOM 2592 C C . VAL A 1 329 ? 23.520 -7.823 -28.615 1.00 96.75 329 VAL A C 1
ATOM 2594 O O . VAL A 1 329 ? 24.295 -7.969 -29.557 1.00 96.75 329 VAL A O 1
ATOM 2597 N N . ILE A 1 330 ? 23.322 -6.654 -28.003 1.00 95.06 330 ILE A N 1
ATOM 2598 C CA . ILE A 1 330 ? 23.977 -5.399 -28.394 1.00 95.06 330 ILE A CA 1
ATOM 2599 C C . ILE A 1 330 ? 25.497 -5.556 -28.341 1.00 95.06 330 ILE A C 1
ATOM 2601 O O . ILE A 1 330 ? 26.154 -5.335 -29.352 1.00 95.06 330 ILE A O 1
ATOM 2605 N N . LYS A 1 331 ? 26.053 -6.054 -27.228 1.00 96.38 331 LYS A N 1
ATOM 2606 C CA . LYS A 1 331 ? 27.502 -6.287 -27.102 1.00 96.38 331 LYS A CA 1
ATOM 2607 C C . LYS A 1 331 ? 28.048 -7.251 -28.157 1.00 96.38 331 LYS A C 1
ATOM 2609 O O . LYS A 1 331 ? 29.101 -6.997 -28.727 1.00 96.38 331 LYS A O 1
ATOM 2614 N N . ARG A 1 332 ? 27.323 -8.338 -28.457 1.00 97.31 332 ARG A N 1
ATOM 2615 C CA . ARG A 1 332 ? 27.720 -9.284 -29.516 1.00 97.31 332 ARG A CA 1
ATOM 2616 C C . ARG A 1 332 ? 27.718 -8.642 -30.903 1.00 97.31 332 ARG A C 1
ATOM 2618 O O . ARG A 1 332 ? 28.586 -8.960 -31.707 1.00 97.31 332 ARG A O 1
ATOM 2625 N N . ARG A 1 333 ? 26.743 -7.778 -31.205 1.00 97.06 333 ARG A N 1
ATOM 2626 C CA . ARG A 1 333 ? 26.674 -7.069 -32.492 1.00 97.06 333 ARG A CA 1
ATOM 2627 C C . ARG A 1 333 ? 27.743 -5.985 -32.600 1.00 97.06 333 ARG A C 1
ATOM 2629 O O . ARG A 1 333 ? 28.382 -5.912 -33.638 1.00 97.06 333 ARG A O 1
ATOM 2636 N N . ALA A 1 334 ? 27.983 -5.236 -31.526 1.00 96.31 334 ALA A N 1
ATOM 2637 C CA . ALA A 1 334 ? 29.048 -4.241 -31.450 1.00 96.31 334 ALA A CA 1
ATOM 2638 C C . ALA A 1 334 ? 30.435 -4.866 -31.673 1.00 96.31 334 ALA A C 1
ATOM 2640 O O . ALA A 1 334 ? 31.211 -4.334 -32.454 1.00 96.31 334 ALA A O 1
ATOM 2641 N N . GLY A 1 335 ? 30.710 -6.034 -31.074 1.00 96.75 335 GLY A N 1
ATOM 2642 C CA . GLY A 1 335 ? 31.950 -6.778 -31.333 1.00 96.75 335 GLY A CA 1
ATOM 2643 C C . GLY A 1 335 ? 32.124 -7.130 -32.813 1.00 96.75 335 GLY A C 1
ATOM 2644 O O . GLY A 1 335 ? 33.136 -6.796 -33.404 1.00 96.75 335 GLY A O 1
ATOM 2645 N N . ARG A 1 336 ? 31.080 -7.671 -33.461 1.00 97.06 336 ARG A N 1
ATOM 2646 C CA . ARG A 1 336 ? 31.125 -7.969 -34.908 1.00 97.06 336 ARG A CA 1
ATOM 2647 C C . ARG A 1 336 ? 31.304 -6.731 -35.787 1.00 97.06 336 ARG A C 1
ATOM 2649 O O . ARG A 1 336 ? 31.803 -6.849 -36.900 1.00 97.06 336 ARG A O 1
ATOM 2656 N N . GLU A 1 337 ? 30.795 -5.575 -35.366 1.00 95.62 337 GLU A N 1
ATOM 2657 C CA . GLU A 1 337 ? 31.031 -4.316 -36.080 1.00 95.62 337 GLU A CA 1
ATOM 2658 C C . GLU A 1 337 ? 32.481 -3.863 -35.944 1.00 95.62 337 GLU A C 1
ATOM 2660 O O . GLU A 1 337 ? 33.043 -3.412 -36.936 1.00 95.62 337 GLU A O 1
ATOM 2665 N N . LEU A 1 338 ? 33.072 -4.028 -34.758 1.00 95.50 338 LEU A N 1
ATOM 2666 C CA . LEU A 1 338 ? 34.474 -3.718 -34.499 1.00 95.50 338 LEU A CA 1
ATOM 2667 C C . LEU A 1 338 ? 35.400 -4.583 -35.361 1.00 95.50 338 LEU A C 1
ATOM 2669 O O . LEU A 1 338 ? 36.202 -4.029 -36.105 1.00 95.50 338 LEU A O 1
ATOM 2673 N N . ASP A 1 339 ? 35.190 -5.903 -35.368 1.00 95.69 339 ASP A N 1
ATOM 2674 C CA . ASP A 1 339 ? 35.976 -6.848 -36.177 1.00 95.69 339 ASP A CA 1
ATOM 2675 C C . ASP A 1 339 ? 35.949 -6.456 -37.672 1.00 95.69 339 ASP A C 1
ATOM 2677 O O . ASP A 1 339 ? 36.972 -6.385 -38.346 1.00 95.69 339 ASP A O 1
ATOM 2681 N N . ARG A 1 340 ? 34.769 -6.084 -38.195 1.00 94.94 340 ARG A N 1
ATOM 2682 C CA . ARG A 1 340 ? 34.607 -5.631 -39.592 1.00 94.94 340 ARG A CA 1
ATOM 2683 C C . ARG A 1 340 ? 35.282 -4.296 -39.899 1.00 94.94 340 ARG A C 1
ATOM 2685 O O . ARG A 1 340 ? 35.503 -3.997 -41.072 1.00 94.94 340 ARG A O 1
ATOM 2692 N N . MET A 1 341 ? 35.469 -3.436 -38.899 1.00 91.44 341 MET A N 1
ATOM 2693 C CA . MET A 1 341 ? 36.195 -2.177 -39.070 1.00 91.44 341 MET A CA 1
ATOM 2694 C C . MET A 1 341 ? 37.703 -2.424 -39.087 1.00 91.44 341 MET A C 1
ATOM 2696 O O . MET A 1 341 ? 38.394 -1.780 -39.871 1.00 91.44 341 MET A O 1
ATOM 2700 N N . GLU A 1 342 ? 38.196 -3.369 -38.284 1.00 92.12 342 GLU A N 1
ATOM 2701 C CA . GLU A 1 342 ? 39.601 -3.789 -38.287 1.00 92.12 342 GLU A CA 1
ATOM 2702 C C . GLU A 1 342 ? 39.987 -4.426 -39.631 1.00 92.12 342 GLU A C 1
ATOM 2704 O O . GLU A 1 342 ? 40.963 -3.993 -40.240 1.00 92.12 342 GLU A O 1
ATOM 2709 N N . ASP A 1 343 ? 39.155 -5.326 -40.168 1.00 92.38 343 ASP A N 1
ATOM 2710 C CA . ASP A 1 343 ? 39.376 -5.980 -41.471 1.00 92.38 343 ASP A CA 1
ATOM 2711 C C . ASP A 1 343 ? 39.437 -5.007 -42.666 1.00 92.38 343 ASP A C 1
ATOM 2713 O O . ASP A 1 343 ? 39.998 -5.338 -43.705 1.00 92.38 343 ASP A O 1
ATOM 2717 N N . LYS A 1 344 ? 38.827 -3.817 -42.563 1.00 87.25 344 LYS A N 1
ATOM 2718 C CA . LYS A 1 344 ? 38.827 -2.799 -43.636 1.00 87.25 344 LYS A CA 1
ATOM 2719 C C . LYS A 1 344 ? 40.043 -1.874 -43.611 1.00 87.25 344 LYS A C 1
ATOM 2721 O O . LYS A 1 344 ? 40.242 -1.133 -44.570 1.00 87.25 344 LYS A O 1
ATOM 2726 N N . ASN A 1 345 ? 40.778 -1.856 -42.502 1.00 76.81 345 ASN A N 1
ATOM 2727 C CA . ASN A 1 345 ? 41.939 -0.989 -42.304 1.00 76.81 345 ASN A CA 1
ATOM 2728 C C . ASN A 1 345 ? 43.272 -1.704 -42.592 1.00 76.81 345 ASN A C 1
ATOM 2730 O O . ASN A 1 345 ? 44.321 -1.062 -42.521 1.00 76.81 345 ASN A O 1
ATOM 2734 N N . VAL A 1 346 ? 43.222 -3.002 -42.903 1.00 65.25 346 VAL A N 1
ATOM 2735 C CA . VAL A 1 346 ? 44.326 -3.829 -43.417 1.00 65.25 346 VAL A CA 1
ATOM 2736 C C . VAL A 1 346 ? 44.184 -3.938 -44.928 1.00 65.25 346 VAL A C 1
ATOM 2738 O O . VAL A 1 346 ? 45.228 -3.860 -45.614 1.00 65.25 346 VAL A O 1
#

Secondary structure (DSSP, 8-state):
----SPPHHHHHHHHHHHHHHHHHHHHHHHHHHHHTT-PPPHHHHHHHHHHHHHHHHHHHHHHHS-GGGSS--S---HHHHHHHHSPP-SHHHHHH-HHHIIIII--HHHHHHHHHHHHHHHHHHHHHHHHHHHHHHHHHHHHH-PPP-----TT------------------------PPPPP----THHHHHHHHHHHHSSSPPEEEEEEPPTT-SPPP---SSS---PPP---TTHHHH--TT-EEEEEEPPTT-HHHHHS-TT-TTS---EEEEEPHHHHHHHHHHHHHHHHHHHHHHHHHHHHHHHHHHHHHHHHHHHHHHHHHHHHHHHHHHHHHHTT--

Sequence (346 aa):
MCAWGPTLDETQRDRRARKRMRLCLEQLLPESAAELGVSAPQNIVDAEERRRTRKKLKQEDEQYLLPHLRSPSPPLSTEDLAPMLALPRSYLDIVTSPAFRYSLGDDTMERGLQHTAADLLEGEKGLMQALGRMREVLRLRERDVPPFPRPAVNGEVSSIVDGAANGTANGHAKSNEERIPPLPHVSDTDNLWRVTQELLNTQPAPEISFSATKPGTAAEPQQPTSPSAKAAPKLTPVHRLFTCPDGLTLEAKPVADDPRWAAMGPNHHFAQRHIKYNLDLPTQQHAVDDALERIWELLADCNEYKERLEEARERVSDVARVRKSVWKVIKRRAGRELDRMEDKNV

Radius of gyration: 38.66 Å; chains: 1; bounding box: 102×69×92 Å

Organism: NCBI:txid1672016

pLDDT: mean 75.52, std 17.72, range [31.45, 97.31]

Foldseek 3Di:
DDDPDDDPVRVVVVVVVVVVVVVVCLPVVCVVCVVVVHHGDPVSVVVVVVVVVVVVVVVVVVVPDDVVVVDPPPPPCCVVVVLVPDDQPFLLSLVPDPVNCCVQVDCVVLVVLLVVLVVVLVVCVVVLVVLVVVVVVLVVLLVPDDPDPDPPPPDPPPDDDDDDDDDDDDDPDPDPPPPPDPDDPPPDLVCVVVVVVVQCPDPVRWDKDKDQADAPNPDDPPPPPDPPPDPDDDDGSQLVVQFDQRWMKIWTHGDPPDPVLVVQPPPHPPRDDGDIDTGHSVSSVVNSVVVVVVSVVVSVVSVVVNVVSVVVSVVSVVVSVVSNVVVVVSVVRSVVVVVVVVVVVD